Protein AF-0000000083249214 (afdb_homodimer)

Secondary structure (DSSP, 8-state):
--TT-SEEEEEEEE----HHHHHHHHHH-EEE-TTS-EEE--EEEEEEEEEE-STTS-EEEEEEEEEE--TTS-HHHHHHHHHHHHHHHHHS-S--EEEEE-SGGGGSHHHHHHHH-/--TT-SEEEEEEEE----HHHHHHHHHH-EEE-TTS-EEE--EEEEEEEEEE-STTS-EEEEEEEEEE--TTS-HHHHHHHHHHHHHHHHHS-S--EEEEE-SGGGGSHHHHHHHH-

Nearest PDB structures (foldseek):
  1cfy-assembly1_A  TM=8.903E-01  e=1.701E-09  Saccharomyces cerevisiae
  4ked-assembly2_B  TM=9.098E-01  e=9.995E-09  Saccharomyces cerevisiae S288C
  7rtx-assembly1_A  TM=9.005E-01  e=3.963E-08  Acanthamoeba castellanii
  5ivu-assembly2_B  TM=7.127E-01  e=8.707E-08  Streptomyces griseoflavus
  7sog-assembly1_A  TM=6.830E-01  e=3.936E-07  Acanthamoeba castellanii

Sequence (234 aa):
MSDDYKSILVEEASKDDNWDYFREKLLSARSVQKDGQMVKGPRYAVYDFHFQLAAGEGHRDKIVFLAWSPDDSGVKPKMVYASSKDSLKKSLDGFTHDFQLNEPEDIEYDSIVKNISMSDDYKSILVEEASKDDNWDYFREKLLSARSVQKDGQMVKGPRYAVYDFHFQLAAGEGHRDKIVFLAWSPDDSGVKPKMVYASSKDSLKKSLDGFTHDFQLNEPEDIEYDSIVKNIS

Structure (mmCIF, N/CA/C/O backbone):
data_AF-0000000083249214-model_v1
#
loop_
_entity.id
_entity.type
_entity.pdbx_description
1 polymer Cofilin
#
loop_
_atom_site.group_PDB
_atom_site.id
_atom_site.type_symbol
_atom_site.label_atom_id
_atom_site.label_alt_id
_atom_site.label_comp_id
_atom_site.label_asym_id
_atom_site.label_entity_id
_atom_site.label_seq_id
_atom_site.pdbx_PDB_ins_code
_atom_site.Cartn_x
_atom_site.Cartn_y
_atom_site.Cartn_z
_atom_site.occupancy
_atom_site.B_iso_or_equiv
_atom_site.auth_seq_id
_atom_site.auth_comp_id
_atom_site.auth_asym_id
_atom_site.auth_atom_id
_atom_site.pdbx_PDB_model_num
ATOM 1 N N . MET A 1 1 ? 15.75 -2.893 -0.798 1 44.78 1 MET A N 1
ATOM 2 C CA . MET A 1 1 ? 14.805 -3.512 0.127 1 44.78 1 MET A CA 1
ATOM 3 C C . MET A 1 1 ? 15.531 -4.129 1.315 1 44.78 1 MET A C 1
ATOM 5 O O . MET A 1 1 ? 16.562 -4.777 1.146 1 44.78 1 MET A O 1
ATOM 9 N N . SER A 1 2 ? 15.391 -3.584 2.453 1 52.31 2 SER A N 1
ATOM 10 C CA . SER A 1 2 ? 16.141 -4.098 3.598 1 52.31 2 SER A CA 1
ATOM 11 C C . SER A 1 2 ? 15.984 -5.613 3.719 1 52.31 2 SER A C 1
ATOM 13 O O . SER A 1 2 ? 15.016 -6.188 3.225 1 52.31 2 SER A O 1
ATOM 15 N N . ASP A 1 3 ? 16.922 -6.355 4.152 1 59.38 3 ASP A N 1
ATOM 16 C CA . ASP A 1 3 ? 17.062 -7.781 4.43 1 59.38 3 ASP A CA 1
ATOM 17 C C . ASP A 1 3 ? 15.93 -8.281 5.32 1 59.38 3 ASP A C 1
ATOM 19 O O . ASP A 1 3 ? 15.82 -9.484 5.57 1 59.38 3 ASP A O 1
ATOM 23 N N . ASP A 1 4 ? 14.922 -7.324 5.578 1 73.06 4 ASP A N 1
ATOM 24 C CA . ASP A 1 4 ? 14.109 -7.812 6.691 1 73.06 4 ASP A CA 1
ATOM 25 C C . ASP A 1 4 ? 12.734 -8.258 6.219 1 73.06 4 ASP A C 1
ATOM 27 O O . ASP A 1 4 ? 12.141 -9.188 6.781 1 73.06 4 ASP A O 1
ATOM 31 N N . TYR A 1 5 ? 12.211 -7.809 4.957 1 82.5 5 TYR A N 1
ATOM 32 C CA . TYR A 1 5 ? 10.852 -8.227 4.617 1 82.5 5 TYR A CA 1
ATOM 33 C C . TYR A 1 5 ? 10.859 -9.195 3.443 1 82.5 5 TYR A C 1
ATOM 35 O O . TYR A 1 5 ? 11.703 -9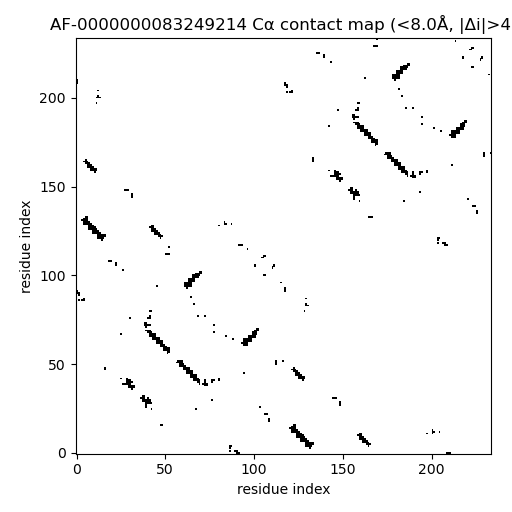.094 2.549 1 82.5 5 TYR A O 1
ATOM 43 N N . LYS A 1 6 ? 9.922 -10.078 3.615 1 89.75 6 LYS A N 1
ATOM 44 C CA . LYS A 1 6 ? 9.703 -11 2.506 1 89.75 6 LYS A CA 1
ATOM 45 C C . LYS A 1 6 ? 8.852 -10.352 1.411 1 89.75 6 LYS A C 1
ATOM 47 O O . LYS A 1 6 ? 9.047 -10.633 0.226 1 89.75 6 LYS A O 1
ATOM 52 N N . SER A 1 7 ? 7.93 -9.422 1.825 1 93.06 7 SER A N 1
ATOM 53 C CA . SER A 1 7 ? 7.09 -8.789 0.816 1 93.06 7 SER A CA 1
ATOM 54 C C . SER A 1 7 ? 6.629 -7.406 1.268 1 93.06 7 SER A C 1
ATOM 56 O O . SER A 1 7 ? 6.57 -7.129 2.467 1 93.06 7 SER A O 1
ATOM 58 N N . ILE A 1 8 ? 6.355 -6.539 0.359 1 92.75 8 ILE A N 1
ATOM 59 C CA . ILE A 1 8 ? 5.68 -5.254 0.525 1 92.75 8 ILE A CA 1
ATOM 60 C C . ILE A 1 8 ? 4.512 -5.156 -0.452 1 92.75 8 ILE A C 1
ATOM 62 O O . ILE A 1 8 ? 4.695 -5.297 -1.664 1 92.75 8 ILE A O 1
ATOM 66 N N . LEU A 1 9 ? 3.344 -5.02 0.063 1 94.38 9 LEU A N 1
ATOM 67 C CA . LEU A 1 9 ? 2.139 -4.859 -0.743 1 94.38 9 LEU A CA 1
ATOM 68 C C . LEU A 1 9 ? 1.719 -3.396 -0.806 1 94.38 9 LEU A C 1
ATOM 70 O O . LEU A 1 9 ? 1.415 -2.787 0.223 1 94.38 9 LEU A O 1
ATOM 74 N N . VAL A 1 10 ? 1.756 -2.838 -2.021 1 93.94 10 VAL A N 1
ATOM 75 C CA . VAL A 1 10 ? 1.493 -1.42 -2.248 1 93.94 10 VAL A CA 1
ATOM 76 C C . VAL A 1 10 ? 0.083 -1.237 -2.803 1 93.94 10 VAL A C 1
ATOM 78 O O . VAL A 1 10 ? -0.289 -1.871 -3.793 1 93.94 10 VAL A O 1
ATOM 81 N N . GLU A 1 11 ? -0.686 -0.407 -2.121 1 93.38 11 GLU A N 1
ATOM 82 C CA . GLU A 1 11 ? -2.057 -0.159 -2.555 1 93.38 11 GLU A CA 1
ATOM 83 C C . GLU A 1 11 ? -2.107 0.909 -3.645 1 93.38 11 GLU A C 1
ATOM 85 O O . GLU A 1 11 ? -2.889 0.801 -4.594 1 93.38 11 GLU A O 1
ATOM 90 N N . GLU A 1 12 ? -1.225 1.959 -3.473 1 90.81 12 GLU A N 1
ATOM 91 C CA . GLU A 1 12 ? -1.303 3.053 -4.438 1 90.81 12 GLU A CA 1
ATOM 92 C C . GLU A 1 12 ? -0.022 3.883 -4.434 1 90.81 12 GLU A C 1
ATOM 94 O O . GLU A 1 12 ? 0.543 4.156 -3.373 1 90.81 12 GLU A O 1
ATOM 99 N N . ALA A 1 13 ? 0.448 4.223 -5.609 1 89.94 13 ALA A N 1
ATOM 100 C CA . ALA A 1 13 ? 1.4 5.305 -5.836 1 89.94 13 ALA A CA 1
ATOM 101 C C . ALA A 1 13 ? 0.771 6.426 -6.66 1 89.94 13 ALA A C 1
ATOM 103 O O . ALA A 1 13 ? 0.154 6.172 -7.695 1 89.94 13 ALA A O 1
ATOM 104 N N . SER A 1 14 ? 0.905 7.605 -6.129 1 90.81 14 SER A N 1
ATOM 105 C CA . SER A 1 14 ? 0.162 8.688 -6.762 1 90.81 14 SER A CA 1
ATOM 106 C C . SER A 1 14 ? 1.038 9.922 -6.949 1 90.81 14 SER A C 1
ATOM 108 O O . SER A 1 14 ? 1.87 10.234 -6.094 1 90.81 14 SER A O 1
ATOM 110 N N . LYS A 1 15 ? 0.766 10.656 -8.062 1 89.31 15 LYS A N 1
ATOM 111 C CA . LYS A 1 15 ? 1.408 11.938 -8.305 1 89.31 15 LYS A CA 1
ATOM 112 C C . LYS A 1 15 ? 0.546 13.094 -7.801 1 89.31 15 LYS A C 1
ATOM 114 O O . LYS A 1 15 ? 0.96 14.25 -7.848 1 89.31 15 LYS A O 1
ATOM 119 N N . ASP A 1 16 ? -0.641 12.719 -7.352 1 92.06 16 ASP A N 1
ATOM 120 C CA . ASP A 1 16 ? -1.581 13.727 -6.879 1 92.06 16 ASP A CA 1
ATOM 121 C C . ASP A 1 16 ? -1.08 14.383 -5.594 1 92.06 16 ASP A C 1
ATOM 123 O O . ASP A 1 16 ? -0.785 13.695 -4.613 1 92.06 16 ASP A O 1
ATOM 127 N N . ASP A 1 17 ? -0.99 15.75 -5.574 1 93.31 17 ASP A N 1
ATOM 128 C CA . ASP A 1 17 ? -0.442 16.469 -4.422 1 93.31 17 ASP A CA 1
ATOM 129 C C . ASP A 1 17 ? -1.555 17.078 -3.57 1 93.31 17 ASP A C 1
ATOM 131 O O . ASP A 1 17 ? -1.294 17.906 -2.703 1 93.31 17 ASP A O 1
ATOM 135 N N . ASN A 1 18 ? -2.793 16.672 -3.881 1 95.62 18 ASN A N 1
ATOM 136 C CA . ASN A 1 18 ? -3.922 17.156 -3.092 1 95.62 18 ASN A CA 1
ATOM 137 C C . ASN A 1 18 ? -4.035 16.406 -1.766 1 95.62 18 ASN A C 1
ATOM 139 O O . ASN A 1 18 ? -4.488 15.258 -1.729 1 95.62 18 ASN A O 1
ATOM 143 N N . TRP A 1 19 ? -3.738 17.125 -0.679 1 96.75 19 TRP A N 1
ATOM 144 C CA . TRP A 1 19 ? -3.713 16.516 0.643 1 96.75 19 TRP A CA 1
ATOM 145 C C . TRP A 1 19 ? -5.094 15.984 1.023 1 96.75 19 TRP A C 1
ATOM 147 O O . TRP A 1 19 ? -5.211 14.922 1.635 1 96.75 19 TRP A O 1
ATOM 157 N N . ASP A 1 20 ? -6.164 16.719 0.724 1 97 20 ASP A N 1
ATOM 158 C CA . ASP A 1 20 ? -7.516 16.312 1.093 1 97 20 ASP A CA 1
ATOM 159 C C . ASP A 1 20 ? -7.879 14.977 0.458 1 97 20 ASP A C 1
ATOM 161 O O . ASP A 1 20 ? -8.516 14.133 1.094 1 97 20 ASP A O 1
ATOM 165 N N . TYR A 1 21 ? -7.496 14.805 -0.772 1 94.88 21 TYR A N 1
ATOM 166 C CA . TYR A 1 21 ? -7.75 13.531 -1.445 1 94.88 21 TYR A CA 1
ATOM 167 C C . TYR A 1 21 ? -6.973 12.398 -0.783 1 94.88 21 TYR A C 1
ATOM 169 O O . TYR A 1 21 ? -7.516 11.312 -0.562 1 94.88 21 TYR A O 1
ATOM 177 N N . PHE A 1 22 ? -5.797 12.672 -0.465 1 96.38 22 PHE A N 1
ATOM 178 C CA . PHE A 1 22 ? -4.973 11.672 0.205 1 96.38 22 PHE A CA 1
ATOM 179 C C . PHE A 1 22 ? -5.57 11.297 1.557 1 96.38 22 PHE A C 1
ATOM 181 O O . PHE A 1 22 ? -5.668 10.109 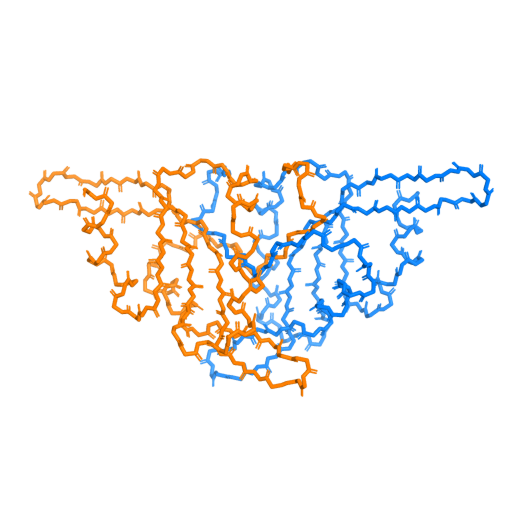1.893 1 96.38 22 PHE A O 1
ATOM 188 N N . ARG A 1 23 ? -5.941 12.289 2.258 1 97.31 23 ARG A N 1
ATOM 189 C CA . ARG A 1 23 ? -6.555 12.062 3.564 1 97.31 23 ARG A CA 1
ATOM 190 C C . ARG A 1 23 ? -7.781 11.164 3.449 1 97.31 23 ARG A C 1
ATOM 192 O O . ARG A 1 23 ? -7.988 10.281 4.277 1 97.31 23 ARG A O 1
ATOM 199 N N . GLU A 1 24 ? -8.594 11.469 2.512 1 95.69 24 GLU A N 1
ATOM 200 C CA . GLU A 1 24 ? -9.797 10.656 2.301 1 95.69 24 GLU A CA 1
ATOM 201 C C . GLU A 1 24 ? -9.438 9.195 2.047 1 95.69 24 GLU A C 1
ATOM 203 O O . GLU A 1 24 ? -10.156 8.297 2.479 1 95.69 24 GLU A O 1
ATOM 208 N N . LYS A 1 25 ? -8.398 8.953 1.32 1 93.88 25 LYS A N 1
ATOM 209 C CA . LYS A 1 25 ? -7.945 7.586 1.079 1 93.88 25 LYS A CA 1
ATOM 210 C C . LYS A 1 25 ? -7.613 6.879 2.389 1 93.88 25 LYS A C 1
ATOM 212 O O . LYS A 1 25 ? -7.965 5.711 2.576 1 93.88 25 LYS A O 1
ATOM 217 N N . LEU A 1 26 ? -6.953 7.559 3.299 1 96.62 26 LEU A N 1
ATOM 218 C CA . LEU A 1 26 ? -6.621 6.977 4.594 1 96.62 26 LEU A CA 1
ATOM 219 C C . LEU A 1 26 ? -7.883 6.688 5.398 1 96.62 26 LEU A C 1
ATOM 221 O O . LEU A 1 26 ? -8.023 5.602 5.973 1 96.62 26 LEU A O 1
ATOM 225 N N . LEU A 1 27 ? -8.789 7.598 5.348 1 95.56 27 LEU A N 1
ATOM 226 C CA . LEU A 1 27 ? -10.016 7.477 6.137 1 95.56 27 LEU A CA 1
ATOM 227 C C . LEU A 1 27 ? -10.891 6.352 5.609 1 95.56 27 LEU A C 1
ATOM 229 O O . LEU A 1 27 ? -11.586 5.688 6.379 1 95.56 27 LEU A O 1
ATOM 233 N N . SER A 1 28 ? -10.797 6.113 4.348 1 93.38 28 SER A N 1
ATOM 234 C CA . SER A 1 28 ? -11.68 5.141 3.715 1 93.38 28 SER A CA 1
ATOM 235 C C . SER A 1 28 ? -11.008 3.777 3.592 1 93.38 28 SER A C 1
ATOM 237 O O . SER A 1 28 ? -11.641 2.807 3.164 1 93.38 28 SER A O 1
ATOM 239 N N . ALA A 1 29 ? -9.781 3.699 4 1 93 29 ALA A N 1
ATOM 240 C CA . ALA A 1 29 ? -9.039 2.455 3.826 1 93 29 ALA A CA 1
ATOM 241 C C . ALA A 1 29 ? -9.672 1.32 4.629 1 93 29 ALA A C 1
ATOM 243 O O . ALA A 1 29 ? -10.102 1.522 5.766 1 93 29 ALA A O 1
ATOM 244 N N . ARG A 1 30 ? -9.727 0.161 3.947 1 90.69 30 ARG A N 1
ATOM 245 C CA . ARG A 1 30 ? -10.312 -1.016 4.582 1 90.69 30 ARG A CA 1
ATOM 246 C C . ARG A 1 30 ? -9.367 -2.209 4.504 1 90.69 30 ARG A C 1
ATOM 248 O O . ARG A 1 30 ? -8.531 -2.287 3.605 1 90.69 30 ARG A O 1
ATOM 255 N N . SER A 1 31 ? -9.414 -3.023 5.457 1 88 31 SER A N 1
ATOM 256 C CA . SER A 1 31 ? -8.742 -4.316 5.465 1 88 31 SER A CA 1
ATOM 257 C C . SER A 1 31 ? -9.742 -5.465 5.508 1 88 31 SER A C 1
ATOM 259 O O . SER A 1 31 ? -10.758 -5.379 6.199 1 88 31 SER A O 1
ATOM 261 N N . VAL A 1 32 ? -9.453 -6.406 4.719 1 82.06 32 VAL A N 1
ATOM 262 C CA . VAL A 1 32 ? -10.305 -7.59 4.723 1 82.06 32 VAL A CA 1
ATOM 263 C C . VAL A 1 32 ? -9.867 -8.539 5.832 1 82.06 32 VAL A C 1
ATOM 265 O O . VAL A 1 32 ? -8.695 -8.906 5.922 1 82.06 32 VAL A O 1
ATOM 268 N N . GLN A 1 33 ? -10.82 -8.977 6.676 1 79.56 33 GLN A N 1
ATOM 269 C CA . GLN A 1 33 ? -10.555 -9.93 7.75 1 79.56 33 GLN A CA 1
ATOM 270 C C . GLN A 1 33 ? -10.711 -11.367 7.262 1 79.56 33 GLN A C 1
ATOM 272 O O . GLN A 1 33 ? -11.195 -11.602 6.152 1 79.56 33 GLN A O 1
ATOM 277 N N . LYS A 1 34 ? -10.234 -12.289 8.102 1 75.56 34 LYS A N 1
ATOM 278 C CA . LYS A 1 34 ? -10.242 -13.703 7.75 1 75.56 34 LYS A CA 1
ATOM 279 C C . LYS A 1 34 ? -11.656 -14.188 7.438 1 75.56 34 LYS A C 1
ATOM 281 O O . LYS A 1 34 ? -11.852 -15.031 6.562 1 75.56 34 LYS A O 1
ATOM 286 N N . ASP A 1 35 ? -12.594 -13.703 8.086 1 80.56 35 ASP A N 1
ATOM 287 C CA . ASP A 1 35 ? -13.977 -14.117 7.891 1 80.56 35 ASP A CA 1
ATOM 288 C C . ASP A 1 35 ? -14.625 -13.352 6.734 1 80.56 35 ASP A C 1
ATOM 290 O O . ASP A 1 35 ? -15.828 -13.484 6.492 1 80.56 35 ASP A O 1
ATOM 294 N N . GLY A 1 36 ? -13.93 -12.5 6.055 1 77.5 36 GLY A N 1
ATOM 295 C CA . GLY A 1 36 ? -14.406 -11.789 4.879 1 77.5 36 GLY A CA 1
ATOM 296 C C . GLY A 1 36 ? -14.984 -10.422 5.203 1 77.5 36 GLY A C 1
ATOM 297 O O . GLY A 1 36 ? -15.383 -9.68 4.301 1 77.5 36 GLY A O 1
ATOM 298 N N . GLN A 1 37 ? -15.086 -10.164 6.523 1 81.31 37 GLN A N 1
ATOM 299 C CA . GLN A 1 37 ? -15.633 -8.875 6.922 1 81.31 37 GLN A CA 1
ATOM 300 C C . GLN A 1 37 ? -14.625 -7.754 6.66 1 81.31 37 GLN A C 1
ATOM 302 O O . GLN A 1 37 ? -13.422 -7.934 6.848 1 81.31 37 GLN A O 1
ATOM 307 N N . MET A 1 38 ? -15.188 -6.598 6.23 1 84.06 38 MET A N 1
ATOM 308 C CA . MET A 1 38 ? -14.359 -5.418 6 1 84.06 38 MET A CA 1
ATOM 309 C C . MET A 1 38 ? -14.398 -4.48 7.203 1 84.06 38 MET A C 1
ATOM 311 O O . MET A 1 38 ? -15.469 -4.203 7.742 1 84.06 38 MET A O 1
ATOM 315 N N . VAL A 1 39 ? -13.219 -4.156 7.621 1 88.06 39 VAL A N 1
ATOM 316 C CA . VAL A 1 39 ? -13.102 -3.195 8.719 1 88.06 39 VAL A CA 1
ATOM 317 C C . VAL A 1 39 ? -12.156 -2.064 8.305 1 88.06 39 VAL A C 1
ATOM 319 O O . VAL A 1 39 ? -11.445 -2.176 7.309 1 88.06 39 VAL A O 1
ATOM 322 N N . LYS A 1 40 ? -12.234 -0.972 9.086 1 91.25 40 LYS A N 1
ATOM 323 C CA . LYS A 1 40 ? -11.219 0.056 8.859 1 91.25 40 LYS A CA 1
ATOM 324 C C . LYS A 1 40 ? -9.812 -0.529 8.945 1 91.25 40 LYS A C 1
ATOM 326 O O . LYS A 1 40 ? -9.531 -1.347 9.82 1 91.25 40 LYS A O 1
ATOM 331 N N . GLY A 1 41 ? -9.039 -0.149 7.992 1 91.38 41 GLY A N 1
ATOM 332 C CA . GLY A 1 41 ? -7.742 -0.789 7.875 1 91.38 41 GLY A CA 1
ATOM 333 C C . GLY A 1 41 ? -6.582 0.17 8.078 1 91.38 41 GLY A C 1
ATOM 334 O O . GLY A 1 41 ? -6.594 1.283 7.551 1 91.38 41 GLY A O 1
ATOM 335 N N . PRO A 1 42 ? -5.648 -0.232 8.891 1 95.25 42 PRO A N 1
ATOM 336 C CA . PRO A 1 42 ? -4.426 0.567 8.977 1 95.25 42 PRO A CA 1
ATOM 337 C C . PRO A 1 42 ? -3.654 0.613 7.66 1 95.25 42 PRO A C 1
ATOM 339 O O . PRO A 1 42 ? -3.766 -0.304 6.844 1 95.25 42 PRO A O 1
ATOM 342 N N . ARG A 1 43 ? -2.996 1.74 7.426 1 96.31 43 ARG A N 1
ATOM 343 C CA . ARG A 1 43 ? -2.098 1.897 6.289 1 96.31 43 ARG A CA 1
ATOM 344 C C . ARG A 1 43 ? -0.829 2.643 6.691 1 96.31 43 ARG A C 1
ATOM 346 O O . ARG A 1 43 ? -0.845 3.447 7.625 1 96.31 43 ARG A O 1
ATOM 353 N N . TYR A 1 44 ? 0.232 2.299 6.02 1 95.88 44 TYR A N 1
ATOM 354 C CA . TYR A 1 44 ? 1.416 3.15 6.02 1 95.88 44 TYR A CA 1
ATOM 355 C C . TYR A 1 44 ? 1.496 3.975 4.738 1 95.88 44 TYR A C 1
ATOM 357 O O . TYR A 1 44 ? 1.021 3.545 3.686 1 95.88 44 TYR A O 1
ATOM 365 N N . ALA A 1 45 ? 2.121 5.148 4.91 1 96 45 ALA A N 1
ATOM 366 C CA . ALA A 1 45 ? 2.328 5.945 3.705 1 96 45 ALA A CA 1
ATOM 367 C C . ALA A 1 45 ? 3.592 6.793 3.816 1 96 45 ALA A C 1
ATOM 369 O O . ALA A 1 45 ? 3.988 7.188 4.918 1 96 45 ALA A O 1
ATOM 370 N N . VAL A 1 46 ? 4.227 6.977 2.738 1 94.44 46 VAL A N 1
ATOM 371 C CA . VAL A 1 46 ? 5.18 8.07 2.549 1 94.44 46 VAL A CA 1
ATOM 372 C C . VAL A 1 46 ? 4.551 9.156 1.676 1 94.44 46 VAL A C 1
ATOM 374 O O . VAL A 1 46 ? 3.902 8.852 0.672 1 94.44 46 VAL A O 1
ATOM 377 N N . TYR A 1 47 ? 4.703 10.383 2.109 1 96.25 47 TYR A N 1
ATOM 378 C CA . TYR A 1 47 ? 4.047 11.5 1.435 1 96.25 47 TYR A CA 1
ATOM 379 C C . TYR A 1 47 ? 4.98 12.703 1.339 1 96.25 47 TYR A C 1
ATOM 381 O O . TYR A 1 47 ? 5.57 13.117 2.338 1 96.25 47 TYR A O 1
ATOM 389 N N . ASP A 1 48 ? 5.207 13.234 0.1 1 95.31 48 ASP A N 1
ATOM 390 C CA . ASP A 1 48 ? 5.926 14.484 -0.126 1 95.31 48 ASP A CA 1
ATOM 391 C C . ASP A 1 48 ? 5.035 15.688 0.167 1 95.31 48 ASP A C 1
ATOM 393 O O . ASP A 1 48 ? 4.293 16.141 -0.706 1 95.31 48 ASP A O 1
ATOM 397 N N . PHE A 1 49 ? 5.137 16.156 1.397 1 95.62 49 PHE A N 1
ATOM 398 C CA . PHE A 1 49 ? 4.211 17.141 1.945 1 95.62 49 PHE A CA 1
ATOM 399 C C . PHE A 1 49 ? 4.691 18.562 1.655 1 95.62 49 PHE A C 1
ATOM 401 O O . PHE A 1 49 ? 5.789 18.938 2.068 1 95.62 49 PHE A O 1
ATOM 408 N N . HIS A 1 50 ? 3.912 19.328 0.877 1 93.62 50 HIS A N 1
ATOM 409 C CA . HIS A 1 50 ? 4.145 20.734 0.562 1 93.62 50 HIS A CA 1
ATOM 410 C C . HIS A 1 50 ? 3.297 21.641 1.445 1 93.62 50 HIS A C 1
ATOM 412 O O . HIS A 1 50 ? 2.07 21.516 1.475 1 93.62 50 HIS A O 1
ATOM 418 N N . PHE A 1 51 ? 4.039 22.438 2.27 1 94.06 51 PHE A N 1
ATOM 419 C CA . PHE A 1 51 ? 3.275 23.25 3.211 1 94.06 51 PHE A CA 1
ATOM 420 C C . PHE A 1 51 ? 3.896 24.625 3.365 1 94.06 51 PHE A C 1
ATOM 422 O O . PHE A 1 51 ? 5.012 24.875 2.895 1 94.06 51 PHE A O 1
ATOM 429 N N . GLN A 1 52 ? 2.977 25.516 3.811 1 89.44 52 GLN A N 1
ATOM 430 C CA . GLN A 1 52 ? 3.41 26.875 4.133 1 89.44 52 GLN A CA 1
ATOM 431 C C . GLN A 1 52 ? 3.438 27.094 5.641 1 89.44 52 GLN A C 1
ATOM 433 O O . GLN A 1 52 ? 2.51 26.703 6.352 1 89.44 52 GLN A O 1
ATOM 438 N N . LEU A 1 53 ? 4.586 27.531 6.152 1 83.75 53 LEU A N 1
ATOM 439 C CA . LEU A 1 53 ? 4.645 27.859 7.574 1 83.75 53 LEU A CA 1
ATOM 440 C C . LEU A 1 53 ? 3.863 29.125 7.883 1 83.75 53 LEU A C 1
ATOM 442 O O . LEU A 1 53 ? 2.873 29.438 7.211 1 83.75 53 LEU A O 1
ATOM 446 N N . ALA A 1 54 ? 4.375 30.109 8.531 1 75 54 ALA A N 1
ATOM 447 C CA . ALA A 1 54 ? 3.721 31.375 8.844 1 75 54 ALA A CA 1
ATOM 448 C C . ALA A 1 54 ? 3.707 32.281 7.629 1 75 54 ALA A C 1
ATOM 450 O O . ALA A 1 54 ? 4.508 32.125 6.707 1 75 54 ALA A O 1
ATOM 451 N N . ALA A 1 55 ? 2.584 32.969 7.641 1 72.31 55 ALA A N 1
ATOM 452 C CA . ALA A 1 55 ? 2.461 33.938 6.562 1 72.31 55 ALA A CA 1
ATOM 453 C C . ALA A 1 55 ? 3.781 34.656 6.328 1 72.31 55 ALA A C 1
ATOM 455 O O . ALA A 1 55 ? 4.395 35.156 7.27 1 72.31 55 ALA A O 1
ATOM 456 N N . GLY A 1 56 ? 4.27 34.531 5.117 1 77.12 56 GLY A N 1
ATOM 457 C CA . GLY A 1 56 ? 5.473 35.25 4.73 1 77.12 56 GLY A CA 1
ATOM 458 C C . GLY A 1 56 ? 6.719 34.375 4.766 1 77.12 56 GLY A C 1
ATOM 459 O O . GLY A 1 56 ? 7.777 34.781 4.277 1 77.12 56 GLY A O 1
ATOM 460 N N . GLU A 1 57 ? 6.68 33.219 5.383 1 78.81 57 GLU A N 1
ATOM 461 C CA . GLU A 1 57 ? 7.891 32.406 5.566 1 78.81 57 GLU A CA 1
ATOM 462 C C . GLU A 1 57 ? 8.109 31.469 4.391 1 78.81 57 GLU A C 1
ATOM 464 O O . GLU A 1 57 ? 9.117 30.766 4.332 1 78.81 57 GLU A O 1
ATOM 469 N N . GLY A 1 58 ? 7.402 31.453 3.332 1 85.88 58 GLY A N 1
ATOM 470 C CA . GLY A 1 58 ? 7.605 30.656 2.127 1 85.88 58 GLY A CA 1
ATOM 471 C C . GLY A 1 58 ? 7.125 29.219 2.264 1 85.88 58 GLY A C 1
ATOM 472 O O . GLY A 1 58 ? 6.621 28.828 3.318 1 85.88 58 GLY A O 1
ATOM 473 N N . HIS A 1 59 ? 7.125 28.547 1.168 1 91.75 59 HIS A N 1
ATOM 474 C CA . HIS A 1 59 ? 6.723 27.141 1.073 1 91.75 59 HIS A CA 1
ATOM 475 C C . HIS A 1 59 ? 7.891 26.219 1.379 1 91.75 59 HIS A C 1
ATOM 477 O O . HIS A 1 59 ? 9.047 26.562 1.112 1 91.75 59 HIS A O 1
ATOM 483 N N . ARG A 1 60 ? 7.527 25.172 2.107 1 92.75 60 ARG A N 1
ATOM 484 C CA . ARG A 1 60 ? 8.5 24.125 2.412 1 92.75 60 ARG A CA 1
ATOM 485 C C . ARG A 1 60 ? 8 22.766 1.938 1 92.75 60 ARG A C 1
ATOM 487 O O . ARG A 1 60 ? 6.801 22.562 1.777 1 92.75 60 ARG A O 1
ATOM 494 N N . ASP A 1 61 ? 8.93 21.875 1.613 1 93.12 61 ASP A N 1
ATOM 495 C CA . ASP A 1 61 ? 8.641 20.484 1.261 1 93.12 61 ASP A CA 1
ATOM 496 C C . ASP A 1 61 ? 9.352 19.516 2.199 1 93.12 61 ASP A C 1
ATOM 498 O O . ASP A 1 61 ? 10.547 19.672 2.465 1 93.12 61 ASP A O 1
ATOM 502 N N . LYS A 1 62 ? 8.602 18.625 2.785 1 94.31 62 LYS A N 1
ATOM 503 C CA . LYS A 1 62 ? 9.172 17.562 3.605 1 94.31 62 LYS A CA 1
ATOM 504 C C . LYS A 1 62 ? 8.547 16.203 3.256 1 94.31 62 LYS A C 1
ATOM 506 O O . LYS A 1 62 ? 7.336 16.109 3.047 1 94.31 62 LYS A O 1
ATOM 511 N N . ILE A 1 63 ? 9.375 15.18 3.096 1 94.38 63 ILE A N 1
ATOM 512 C CA . ILE A 1 63 ? 8.852 13.828 2.963 1 94.38 63 ILE A CA 1
ATOM 513 C C . ILE A 1 63 ? 8.547 13.25 4.344 1 94.38 63 ILE A C 1
ATOM 515 O O . ILE A 1 63 ? 9.398 13.273 5.234 1 94.38 63 ILE A O 1
ATOM 519 N N . VAL A 1 64 ? 7.309 12.812 4.551 1 96.56 64 VAL A N 1
ATOM 520 C CA . VAL A 1 64 ? 6.883 12.32 5.855 1 96.56 64 VAL A CA 1
ATOM 521 C C . VAL A 1 64 ? 6.457 10.859 5.738 1 96.56 64 VAL A C 1
ATOM 523 O O . VAL A 1 64 ? 5.957 10.43 4.695 1 96.56 64 VAL A O 1
ATOM 526 N N . PHE A 1 65 ? 6.75 10.117 6.754 1 96.5 65 PHE A N 1
ATOM 527 C CA . PHE A 1 65 ? 6.207 8.781 6.941 1 96.5 65 PHE A CA 1
ATOM 528 C C . PHE A 1 65 ? 4.973 8.812 7.828 1 96.5 65 PHE A C 1
ATOM 530 O O . PHE A 1 65 ? 5.016 9.336 8.945 1 96.5 65 PHE A O 1
ATOM 537 N N . LEU A 1 66 ? 3.852 8.266 7.367 1 97.38 66 LEU A N 1
ATOM 538 C CA . LEU A 1 66 ? 2.58 8.25 8.086 1 97.38 66 LEU A CA 1
ATOM 539 C C . LEU A 1 66 ? 2.189 6.832 8.469 1 97.38 66 LEU A C 1
ATOM 541 O O . LEU A 1 66 ? 2.07 5.961 7.598 1 97.38 66 LEU A O 1
ATOM 545 N N . ALA A 1 67 ? 2.055 6.605 9.773 1 96.81 67 ALA A N 1
ATOM 546 C CA . ALA A 1 67 ? 1.455 5.379 10.289 1 96.81 67 ALA A CA 1
ATOM 547 C C . ALA A 1 67 ? 0.001 5.605 10.695 1 96.81 67 ALA A C 1
ATOM 549 O O . ALA A 1 67 ? -0.276 6.074 11.805 1 96.81 67 ALA A O 1
ATOM 550 N N . TRP A 1 68 ? -0.93 5.305 9.75 1 97.25 68 TRP A N 1
ATOM 551 C CA . TRP A 1 68 ? -2.363 5.461 9.977 1 97.25 68 TRP A CA 1
ATOM 552 C C . TRP A 1 68 ? -2.961 4.195 10.578 1 97.25 68 TRP A C 1
ATOM 554 O O . TRP A 1 68 ? -2.914 3.125 9.961 1 97.25 68 TRP A O 1
ATOM 564 N N . SER A 1 69 ? -3.383 4.312 11.75 1 95.81 69 SER A N 1
ATOM 565 C CA . SER A 1 69 ? -4.02 3.217 12.469 1 95.81 69 SER A CA 1
ATOM 566 C C . SER A 1 69 ? -5.262 3.693 13.219 1 95.81 69 SER A C 1
ATOM 568 O O . SER A 1 69 ? -5.191 4.008 14.406 1 95.81 69 SER A O 1
ATOM 570 N N . PRO A 1 70 ? -6.426 3.592 12.484 1 95.5 70 PRO A N 1
ATOM 571 C CA . PRO A 1 70 ? -7.641 4.102 13.117 1 95.5 70 PRO A CA 1
ATOM 572 C C . PRO A 1 70 ? -7.973 3.387 14.43 1 95.5 70 PRO A C 1
ATOM 574 O O . PRO A 1 70 ? -7.797 2.17 14.531 1 95.5 70 PRO A O 1
ATOM 577 N N . ASP A 1 71 ? -8.453 4.172 15.445 1 91.81 71 ASP A N 1
ATOM 578 C CA . ASP A 1 71 ? -8.773 3.637 16.766 1 91.81 71 ASP A CA 1
ATOM 579 C C . ASP A 1 71 ? -9.859 2.568 16.672 1 91.81 71 ASP A C 1
ATOM 581 O O . ASP A 1 71 ? -9.906 1.654 17.5 1 91.81 71 ASP A O 1
ATOM 585 N N . ASP A 1 72 ? -10.688 2.709 15.703 1 88.75 72 ASP A N 1
ATOM 586 C CA . ASP A 1 72 ? -11.82 1.791 15.617 1 88.75 72 ASP A CA 1
ATOM 587 C C . ASP A 1 72 ? -11.5 0.604 14.711 1 88.75 72 ASP A C 1
ATOM 589 O O . ASP A 1 72 ? -12.391 -0.147 14.32 1 88.75 72 ASP A O 1
ATOM 593 N N . SER A 1 73 ? -10.195 0.63 14.383 1 84.25 73 SER A N 1
ATOM 594 C CA . SER A 1 73 ? -9.781 -0.586 13.695 1 84.25 73 SER A CA 1
ATOM 595 C C . SER A 1 73 ? -9.758 -1.779 14.641 1 84.25 73 SER A C 1
ATOM 597 O O . SER A 1 73 ? -9.586 -1.615 15.852 1 84.25 73 SER A O 1
ATOM 599 N N . GLY A 1 74 ? -10.289 -2.979 14.422 1 81.5 74 GLY A N 1
ATOM 600 C CA . GLY A 1 74 ? -10.195 -4.168 15.25 1 81.5 74 GLY A CA 1
ATOM 601 C C . GLY A 1 74 ? -8.789 -4.422 15.766 1 81.5 74 GLY A C 1
ATOM 602 O O . GLY A 1 74 ? -7.812 -3.92 15.203 1 81.5 74 GLY A O 1
ATOM 603 N N . VAL A 1 75 ? -8.516 -4.977 16.969 1 80.5 75 VAL A N 1
ATOM 604 C CA . VAL A 1 75 ? -7.25 -5.211 17.656 1 80.5 75 VAL A CA 1
ATOM 605 C C . VAL A 1 75 ? -6.32 -6.031 16.75 1 80.5 75 VAL A C 1
ATOM 607 O O . VAL A 1 75 ? -5.141 -5.703 16.609 1 80.5 75 VAL A O 1
ATOM 610 N N . LYS A 1 76 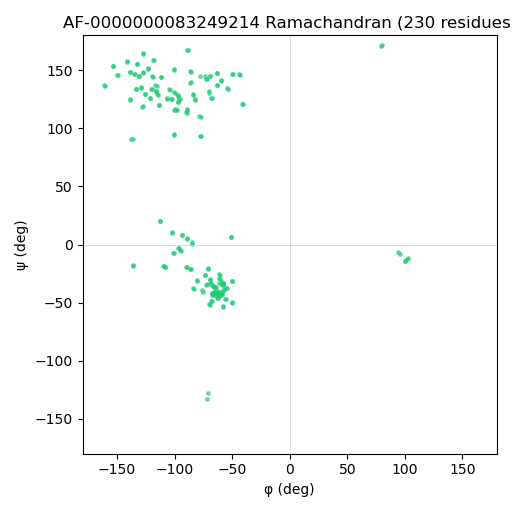? -6.801 -6.891 16.078 1 78.69 76 LYS A N 1
ATOM 611 C CA . LYS A 1 76 ? -5.965 -7.805 15.305 1 78.69 76 LYS A CA 1
ATOM 612 C C . LYS A 1 76 ? -5.285 -7.082 14.148 1 78.69 76 LYS A C 1
ATOM 614 O O . LYS A 1 76 ? -4.062 -7.133 14.008 1 78.69 76 LYS A O 1
ATOM 619 N N . PRO A 1 77 ? -6.027 -6.387 13.359 1 80.88 77 PRO A N 1
ATOM 620 C CA . PRO A 1 77 ? -5.379 -5.648 12.266 1 80.88 77 PRO A CA 1
ATOM 621 C C . PRO A 1 77 ? -4.328 -4.664 12.773 1 80.88 77 PRO A C 1
ATOM 623 O O . PRO A 1 77 ? -3.283 -4.492 12.133 1 80.88 77 PRO A O 1
ATOM 626 N N . LYS A 1 78 ? -4.562 -4.125 13.906 1 86.56 78 LYS A N 1
ATOM 627 C CA . LYS A 1 78 ? -3.619 -3.154 14.453 1 86.56 78 LYS A CA 1
ATOM 628 C C . LYS A 1 78 ? -2.334 -3.836 14.914 1 86.56 78 LYS A C 1
ATOM 630 O O . LYS A 1 78 ? -1.239 -3.303 14.727 1 86.56 78 LYS A O 1
ATOM 635 N N . MET A 1 79 ? -2.502 -4.992 15.391 1 84.62 79 MET A N 1
ATOM 636 C CA . MET A 1 79 ? -1.336 -5.719 15.883 1 84.62 79 MET A CA 1
ATOM 637 C C . MET A 1 79 ? -0.415 -6.113 14.734 1 84.62 79 MET A C 1
ATOM 639 O O . MET A 1 79 ? 0.8 -5.93 14.82 1 84.62 79 MET A O 1
ATOM 643 N N . VAL A 1 80 ? -0.939 -6.641 13.766 1 78.06 80 VAL A N 1
ATOM 644 C CA . VAL A 1 80 ? -0.174 -7.062 12.602 1 78.06 80 VAL A CA 1
ATOM 645 C C . VAL A 1 80 ? 0.543 -5.863 11.984 1 78.06 80 VAL A C 1
ATOM 647 O O . VAL A 1 80 ? 1.718 -5.949 11.625 1 78.06 80 VAL A O 1
ATOM 650 N N . TYR A 1 81 ? -0.162 -4.746 11.867 1 87.94 81 TYR A N 1
ATOM 651 C CA . TYR A 1 81 ? 0.384 -3.514 11.312 1 87.94 81 TYR A CA 1
ATOM 652 C C . TYR A 1 81 ? 1.502 -2.965 12.188 1 87.94 81 TYR A C 1
ATOM 654 O O . TYR A 1 81 ? 2.576 -2.619 11.688 1 87.94 81 TYR A O 1
ATOM 662 N N . ALA A 1 82 ? 1.33 -2.994 13.461 1 86.69 82 ALA A N 1
ATOM 663 C CA . ALA A 1 82 ? 2.309 -2.443 14.398 1 86.69 82 ALA A CA 1
ATOM 664 C C . ALA A 1 82 ? 3.615 -3.232 14.352 1 86.69 82 ALA A C 1
ATOM 666 O O . ALA A 1 82 ? 4.699 -2.652 14.43 1 86.69 82 ALA A O 1
ATOM 667 N N . SER A 1 83 ? 3.566 -4.465 14.195 1 84.38 83 SER A N 1
ATOM 668 C CA . SER A 1 83 ? 4.742 -5.328 14.242 1 84.38 83 SER A CA 1
ATOM 669 C C . SER A 1 83 ? 5.625 -5.129 13.016 1 84.38 83 SER A C 1
ATOM 671 O O . SER A 1 83 ? 6.82 -5.426 13.055 1 84.38 83 SER A O 1
ATOM 673 N N . SER A 1 84 ? 5.098 -4.609 11.969 1 84.81 84 SER A N 1
ATOM 674 C CA . SER A 1 84 ? 5.848 -4.465 10.727 1 84.81 84 SER A CA 1
ATOM 675 C C . SER A 1 84 ? 6.348 -3.035 10.547 1 84.81 84 SER A C 1
ATOM 677 O O . SER A 1 84 ? 7.125 -2.754 9.633 1 84.81 84 SER A O 1
ATOM 679 N N . LYS A 1 85 ? 5.941 -2.141 11.391 1 88.44 85 LYS A N 1
ATOM 680 C CA . LYS A 1 85 ? 6.207 -0.715 11.219 1 88.44 85 LYS A CA 1
ATOM 681 C C . LYS A 1 85 ? 7.703 -0.438 11.141 1 88.44 85 LYS A C 1
ATOM 683 O O . LYS A 1 85 ? 8.18 0.178 10.188 1 88.44 85 LYS A O 1
ATOM 688 N N . ASP A 1 86 ? 8.438 -0.895 12.094 1 85.38 86 ASP A N 1
ATOM 689 C CA . ASP A 1 86 ? 9.859 -0.573 12.195 1 85.38 86 ASP A CA 1
ATOM 690 C C . ASP A 1 86 ? 10.633 -1.115 11 1 85.38 86 ASP A C 1
ATOM 692 O O . ASP A 1 86 ? 11.492 -0.426 10.445 1 85.38 86 ASP A O 1
ATOM 696 N N . SER A 1 87 ? 10.352 -2.291 10.641 1 79.88 87 SER A N 1
ATOM 697 C CA . SER A 1 87 ? 11.055 -2.893 9.508 1 79.88 87 SER A CA 1
ATOM 698 C C . SER A 1 87 ? 10.711 -2.18 8.211 1 79.88 87 SER A C 1
ATOM 700 O O . SER A 1 87 ? 11.578 -2 7.348 1 79.88 87 SER A O 1
ATOM 702 N N . LEU A 1 88 ? 9.477 -1.747 8.086 1 86.25 88 LEU A N 1
ATOM 703 C CA . LEU A 1 88 ? 9.07 -1.016 6.891 1 86.25 88 LEU A CA 1
ATOM 704 C C . LEU A 1 88 ? 9.766 0.338 6.82 1 86.25 88 LEU A C 1
ATOM 706 O O . LEU A 1 88 ? 10.25 0.736 5.754 1 86.25 88 LEU A O 1
ATOM 710 N N . LYS A 1 89 ? 9.859 0.98 7.914 1 86.44 89 LYS A N 1
ATOM 711 C CA . LYS A 1 89 ? 10.539 2.27 7.965 1 86.44 89 LYS A CA 1
ATOM 712 C C . LYS A 1 89 ? 11.984 2.148 7.48 1 86.44 89 LYS A C 1
ATOM 714 O O . LYS A 1 89 ? 12.492 3.041 6.797 1 86.44 89 LYS A O 1
ATOM 719 N N . LYS A 1 90 ? 12.531 1.071 7.746 1 80.94 90 LYS A N 1
ATOM 720 C CA . LYS A 1 90 ? 13.922 0.862 7.367 1 80.94 90 LYS A CA 1
ATOM 721 C C . LYS A 1 90 ? 14.062 0.651 5.863 1 80.94 90 LYS A C 1
ATOM 723 O O . LYS A 1 90 ? 15.102 0.962 5.277 1 80.94 90 LYS A O 1
ATOM 728 N N . SER A 1 91 ? 12.984 0.166 5.27 1 75.94 91 SER A N 1
ATOM 729 C CA . SER A 1 91 ? 13.016 -0.139 3.842 1 75.94 91 SER A CA 1
ATOM 730 C C . SER A 1 91 ? 12.68 1.093 3.008 1 75.94 91 SER A C 1
ATOM 732 O O . SER A 1 91 ? 12.938 1.119 1.802 1 75.94 91 SER A O 1
ATOM 734 N N . LEU A 1 92 ? 12.047 1.982 3.648 1 78.5 92 LEU A N 1
ATOM 735 C CA . LEU A 1 92 ? 11.672 3.223 2.977 1 78.5 92 LEU A CA 1
ATOM 736 C C . LEU A 1 92 ? 12.641 4.348 3.33 1 78.5 92 LEU A C 1
ATOM 738 O O . LEU A 1 92 ? 13.102 4.434 4.469 1 78.5 92 LEU A O 1
ATOM 742 N N . ASP A 1 93 ? 13.164 5.059 2.346 1 78.44 93 ASP A N 1
ATOM 743 C CA . ASP A 1 93 ? 14.164 6.09 2.604 1 78.44 93 ASP A CA 1
ATOM 744 C C . ASP A 1 93 ? 13.648 7.465 2.186 1 78.44 93 ASP A C 1
ATOM 746 O O . ASP A 1 93 ? 12.586 7.578 1.565 1 78.44 93 ASP A O 1
ATOM 750 N N . GLY A 1 94 ? 14.336 8.453 2.824 1 84.19 94 GLY A N 1
ATOM 751 C CA . GLY A 1 94 ? 14.148 9.797 2.303 1 84.19 94 GLY A CA 1
ATOM 752 C C . GLY A 1 94 ? 13.195 10.633 3.135 1 84.19 94 GLY A C 1
ATOM 753 O O . GLY A 1 94 ? 13.023 11.828 2.877 1 84.19 94 GLY A O 1
ATOM 754 N N . PHE A 1 95 ? 12.484 9.906 4.062 1 92 95 PHE A N 1
ATOM 755 C CA . PHE A 1 95 ? 11.562 10.703 4.863 1 92 95 PHE A CA 1
ATOM 756 C C . PHE A 1 95 ? 12.281 11.305 6.066 1 92 95 PHE A C 1
ATOM 758 O O . PHE A 1 95 ? 13.203 10.703 6.617 1 92 95 PHE A O 1
ATOM 765 N N . THR A 1 96 ? 11.812 12.531 6.508 1 93.88 96 THR A N 1
ATOM 766 C CA . THR A 1 96 ? 12.469 13.266 7.578 1 93.88 96 THR A CA 1
ATOM 767 C C . THR A 1 96 ? 11.609 13.273 8.836 1 93.88 96 THR A C 1
ATOM 769 O O . THR A 1 96 ? 12.094 13.594 9.93 1 93.88 96 THR A O 1
ATOM 772 N N . HIS A 1 97 ? 10.352 13 8.766 1 96.31 97 HIS A N 1
ATOM 773 C CA . HIS A 1 97 ? 9.414 12.961 9.883 1 96.31 97 HIS A CA 1
ATOM 774 C C . HIS A 1 97 ? 8.586 11.688 9.859 1 96.31 97 HIS A C 1
ATOM 776 O O . HIS A 1 97 ? 8.297 11.141 8.789 1 96.31 97 HIS A O 1
ATOM 782 N N . ASP A 1 98 ? 8.305 11.219 11.062 1 95.62 98 ASP A N 1
ATOM 783 C CA . ASP A 1 98 ? 7.43 10.062 11.203 1 95.62 98 ASP A CA 1
ATOM 784 C C . ASP A 1 98 ? 6.258 10.359 12.133 1 95.62 98 ASP A C 1
ATOM 786 O O . ASP A 1 98 ? 6.449 10.898 13.227 1 95.62 98 ASP A O 1
ATOM 790 N N . PHE A 1 99 ? 5.062 10.055 11.68 1 97.25 99 PHE A N 1
ATOM 791 C CA . PHE A 1 99 ? 3.852 10.359 12.43 1 97.25 99 PHE A CA 1
ATOM 792 C C . PHE A 1 99 ? 3.068 9.086 12.734 1 97.25 99 PHE A C 1
ATOM 794 O O . PHE A 1 99 ? 2.955 8.203 11.891 1 97.25 99 PHE A O 1
ATOM 801 N N . GLN A 1 100 ? 2.66 9.008 13.977 1 96.06 100 GLN A N 1
ATOM 802 C CA . GLN A 1 100 ? 1.602 8.078 14.359 1 96.06 100 GLN A CA 1
ATOM 803 C C . GLN A 1 100 ? 0.247 8.773 14.406 1 96.06 100 GLN A C 1
ATOM 805 O O . GLN A 1 100 ? 0.085 9.773 15.109 1 96.06 100 GLN 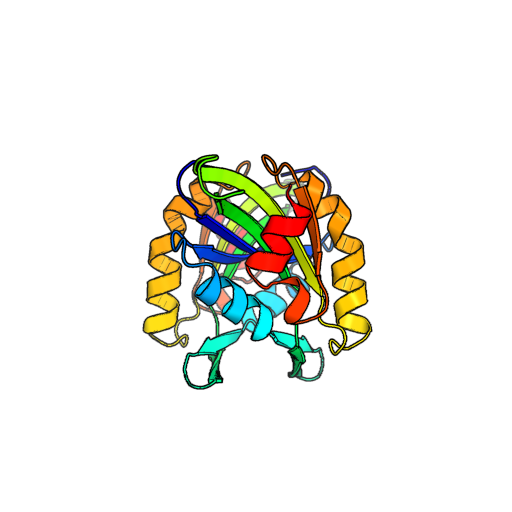A O 1
ATOM 810 N N . LEU A 1 101 ? -0.724 8.273 13.625 1 97.25 101 LEU A N 1
ATOM 811 C CA . LEU A 1 101 ? -2.004 8.938 13.422 1 97.25 101 LEU A CA 1
ATOM 812 C C . LEU A 1 101 ? -3.164 7.98 13.664 1 97.25 101 LEU A C 1
ATOM 814 O O . LEU A 1 101 ? -3.17 6.859 13.156 1 97.25 101 LEU A O 1
ATOM 818 N N . ASN A 1 102 ? -4.242 8.484 14.445 1 96.69 102 ASN A N 1
ATOM 819 C CA . ASN A 1 102 ? -5.242 7.516 14.883 1 96.69 102 ASN A CA 1
ATOM 820 C C . ASN A 1 102 ? -6.66 8.047 14.703 1 96.69 102 ASN A C 1
ATOM 822 O O . ASN A 1 102 ? -7.621 7.281 14.719 1 96.69 102 ASN A O 1
ATOM 826 N N . GLU A 1 103 ? -6.805 9.344 14.547 1 97.25 103 GLU A N 1
ATOM 827 C CA . GLU A 1 103 ? -8.125 9.945 14.398 1 97.25 103 GLU A CA 1
ATOM 828 C C . GLU A 1 103 ? -8.156 10.93 13.234 1 97.25 103 GLU A C 1
ATOM 830 O O . GLU A 1 103 ? -7.121 11.484 12.859 1 97.25 103 GLU A O 1
ATOM 835 N N . PRO A 1 104 ? -9.328 11.164 12.656 1 97.25 104 PRO A N 1
ATOM 836 C CA . PRO A 1 104 ? -9.445 12.086 11.523 1 97.25 104 PRO A CA 1
ATOM 837 C C . PRO A 1 104 ? -8.781 13.43 11.781 1 97.25 104 PRO A C 1
ATOM 839 O O . PRO A 1 104 ? -8.188 14.016 10.875 1 97.25 104 PRO A O 1
ATOM 842 N N . GLU A 1 105 ? -8.766 13.859 13.008 1 97.62 105 GLU A N 1
ATOM 843 C CA . GLU A 1 105 ? -8.172 15.148 13.344 1 97.62 105 GLU A CA 1
ATOM 844 C C . GLU A 1 105 ? -6.66 15.133 13.164 1 97.62 105 GLU A C 1
ATOM 846 O O . GLU A 1 105 ? -6.055 16.156 12.859 1 97.62 105 GLU A O 1
ATOM 851 N N . ASP A 1 106 ? -6.02 13.984 13.414 1 97.94 106 ASP A N 1
ATOM 852 C CA . ASP A 1 106 ? -4.57 13.852 13.312 1 97.94 106 ASP A CA 1
ATOM 853 C C . ASP A 1 106 ? -4.09 14.133 11.891 1 97.94 106 ASP A C 1
ATOM 855 O O . ASP A 1 106 ? -2.947 14.547 11.688 1 97.94 106 ASP A O 1
ATOM 859 N N . ILE A 1 107 ? -4.992 13.914 10.906 1 98 107 ILE A N 1
ATOM 860 C CA . ILE A 1 107 ? -4.516 13.977 9.531 1 98 107 ILE A CA 1
ATOM 861 C C . ILE A 1 107 ? -5.129 15.188 8.828 1 98 107 ILE A C 1
ATOM 863 O O . ILE A 1 107 ? -5.191 15.227 7.594 1 98 107 ILE A O 1
ATOM 867 N N . GLU A 1 108 ? -5.59 16.125 9.617 1 97.94 108 GLU A N 1
ATOM 868 C CA . GLU A 1 108 ? -5.898 17.438 9.055 1 97.94 108 GLU A CA 1
ATOM 869 C C . GLU A 1 108 ? -4.629 18.172 8.641 1 97.94 108 GLU A C 1
ATOM 871 O O . GLU A 1 108 ? -3.598 18.078 9.312 1 97.94 108 GLU A O 1
ATOM 876 N N . TYR A 1 109 ? -4.742 18.953 7.539 1 96.38 109 TYR A N 1
ATOM 877 C CA . TYR A 1 109 ? -3.59 19.672 7.008 1 96.38 109 TYR A CA 1
ATOM 878 C C . TYR A 1 109 ? -2.879 20.469 8.102 1 96.38 109 TYR A C 1
ATOM 880 O O . TYR A 1 109 ? -1.673 20.297 8.312 1 96.38 109 TYR A O 1
ATOM 888 N N . ASP A 1 110 ? -3.656 21.234 8.852 1 95.38 110 ASP A N 1
ATOM 889 C CA . ASP A 1 110 ? -3.074 22.094 9.883 1 95.38 110 ASP A CA 1
ATOM 890 C C . ASP A 1 110 ? -2.416 21.266 10.984 1 95.38 110 ASP A C 1
ATOM 892 O O . ASP A 1 110 ? -1.409 21.688 11.562 1 95.38 110 ASP A O 1
ATOM 896 N N . SER A 1 111 ? -2.977 20.141 11.328 1 96.62 111 SER A N 1
ATOM 897 C CA . SER A 1 111 ? -2.414 19.266 12.359 1 96.62 111 SER A CA 1
ATOM 898 C C . SER A 1 111 ? -1.059 18.703 11.93 1 96.62 111 SER A C 1
ATOM 900 O O . SER A 1 111 ? -0.122 18.656 12.727 1 96.62 111 SER A O 1
ATOM 902 N N . ILE A 1 112 ? -0.967 18.328 10.641 1 96.75 112 ILE A N 1
ATOM 903 C CA . ILE A 1 112 ? 0.287 17.797 10.117 1 96.75 112 ILE A CA 1
ATOM 904 C C . ILE A 1 112 ? 1.342 18.906 10.094 1 96.75 112 ILE A C 1
ATOM 906 O O . ILE A 1 112 ? 2.482 18.688 10.508 1 96.75 112 ILE A O 1
ATOM 910 N N . VAL A 1 113 ? 1.007 20.109 9.672 1 94.88 113 VAL A N 1
ATOM 911 C CA . VAL A 1 113 ? 1.93 21.234 9.562 1 94.88 113 VAL A CA 1
ATOM 912 C C . VAL A 1 113 ? 2.488 21.578 10.945 1 94.88 113 VAL A C 1
ATOM 914 O O . VAL A 1 113 ? 3.689 21.797 11.094 1 94.88 113 VAL A O 1
ATOM 917 N N . LYS A 1 114 ? 1.555 21.562 11.922 1 93.44 114 LYS A N 1
ATOM 918 C CA . LYS A 1 114 ? 1.957 21.891 13.289 1 93.44 114 LYS A CA 1
ATOM 919 C C . LYS A 1 114 ? 3 20.906 13.805 1 93.44 114 LYS A C 1
ATOM 921 O O . LYS A 1 114 ? 3.918 21.281 14.531 1 93.44 114 LYS A O 1
ATOM 926 N N . ASN A 1 115 ? 2.908 19.688 13.391 1 93.69 115 ASN A N 1
ATOM 927 C CA . ASN A 1 115 ? 3.768 18.625 13.93 1 93.69 115 ASN A CA 1
ATOM 928 C C . ASN A 1 115 ? 5.059 18.5 13.125 1 93.69 115 ASN A C 1
ATOM 930 O O . ASN A 1 115 ? 6.008 17.859 13.57 1 93.69 115 ASN A O 1
ATOM 934 N N . ILE A 1 116 ? 5.145 19 11.875 1 91.44 116 ILE A N 1
ATOM 935 C CA . ILE A 1 116 ? 6.371 19 11.086 1 91.44 116 ILE A CA 1
ATOM 936 C C . ILE A 1 116 ? 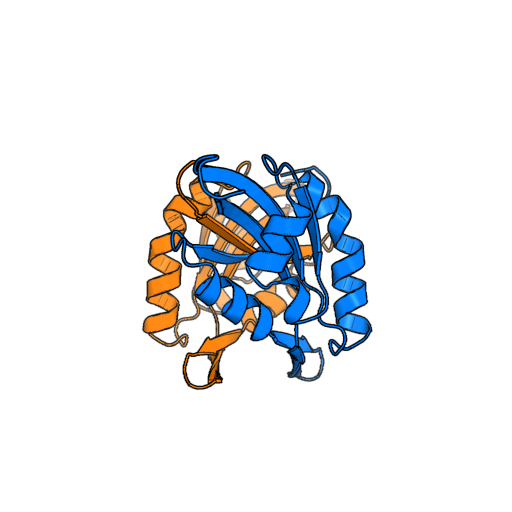7.309 20.094 11.578 1 91.44 116 ILE A C 1
ATOM 938 O O . ILE A 1 116 ? 8.531 19.953 11.5 1 91.44 116 ILE A O 1
ATOM 942 N N . SER A 1 117 ? 6.676 21.25 11.914 1 77.94 117 SER A N 1
ATOM 943 C CA . SER A 1 117 ? 7.418 22.438 12.305 1 77.94 117 SER A CA 1
ATOM 944 C C . SER A 1 117 ? 7.93 22.328 13.742 1 77.94 117 SER A C 1
ATOM 946 O O . SER A 1 117 ? 7.195 21.906 14.633 1 77.94 117 SER A O 1
ATOM 948 N N . MET B 1 1 ? 13.195 7.891 -2.707 1 44.91 1 MET B N 1
ATOM 949 C CA . MET B 1 1 ? 11.914 8.016 -3.389 1 44.91 1 MET B CA 1
ATOM 950 C C . MET B 1 1 ? 12.055 8.82 -4.68 1 44.91 1 MET B C 1
ATOM 952 O O . MET B 1 1 ? 12.742 9.844 -4.707 1 44.91 1 MET B O 1
ATOM 956 N N . SER B 1 2 ? 11.922 8.195 -5.77 1 52.44 2 SER B N 1
ATOM 957 C CA . SER B 1 2 ? 12.133 8.914 -7.023 1 52.44 2 SER B CA 1
ATOM 958 C C . SER B 1 2 ? 11.352 10.219 -7.043 1 52.44 2 SER B C 1
ATOM 960 O O . SER B 1 2 ? 10.367 10.375 -6.32 1 52.44 2 SER B O 1
ATOM 962 N N . ASP B 1 3 ? 11.781 11.258 -7.641 1 59.41 3 ASP B N 1
ATOM 963 C CA . ASP B 1 3 ? 11.258 12.594 -7.887 1 59.41 3 ASP B CA 1
ATOM 964 C C . ASP B 1 3 ? 9.852 12.539 -8.492 1 59.41 3 ASP B C 1
ATOM 966 O O . ASP B 1 3 ? 9.211 13.57 -8.672 1 59.41 3 ASP B O 1
ATOM 970 N N . ASP B 1 4 ? 9.297 11.234 -8.562 1 73 4 ASP B N 1
ATOM 971 C CA . ASP B 1 4 ? 8.148 11.281 -9.453 1 73 4 ASP B CA 1
ATOM 972 C C . ASP B 1 4 ? 6.84 11.141 -8.68 1 73 4 ASP B C 1
ATOM 974 O O . ASP B 1 4 ? 5.816 11.703 -9.062 1 73 4 ASP B O 1
ATOM 978 N N . TYR B 1 5 ? 6.832 10.578 -7.355 1 82.56 5 TYR B N 1
ATOM 979 C CA . TYR B 1 5 ? 5.531 10.414 -6.711 1 82.56 5 TYR B CA 1
ATOM 980 C C . TYR B 1 5 ? 5.387 11.359 -5.523 1 82.56 5 TYR B C 1
ATOM 982 O O . TYR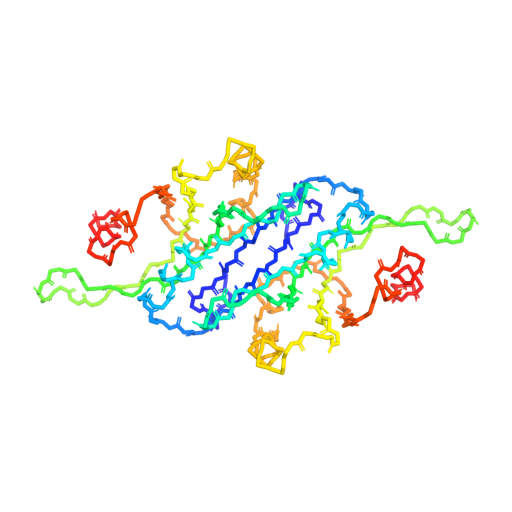 B 1 5 ? 6.367 11.656 -4.836 1 82.56 5 TYR B O 1
ATOM 990 N N . LYS B 1 6 ? 4.156 11.773 -5.445 1 89.88 6 LYS B N 1
ATOM 991 C CA . LYS B 1 6 ? 3.82 12.578 -4.273 1 89.88 6 LYS B CA 1
ATOM 992 C C . LYS B 1 6 ? 3.562 11.688 -3.059 1 89.88 6 LYS B C 1
ATOM 994 O O . LYS B 1 6 ? 3.871 12.07 -1.929 1 89.88 6 LYS B O 1
ATOM 999 N N . SER B 1 7 ? 3.049 10.438 -3.303 1 93.12 7 SER B N 1
ATOM 1000 C CA . SER B 1 7 ? 2.77 9.562 -2.172 1 93.12 7 SER B CA 1
ATOM 1001 C C . SER B 1 7 ? 2.838 8.094 -2.58 1 93.12 7 SER B C 1
ATOM 1003 O O . SER B 1 7 ? 2.652 7.762 -3.752 1 93.12 7 SER B O 1
ATOM 1005 N N . ILE B 1 8 ? 3.127 7.238 -1.67 1 92.81 8 ILE B N 1
ATOM 1006 C CA . ILE B 1 8 ? 3.021 5.785 -1.75 1 92.81 8 ILE B CA 1
ATOM 1007 C C . ILE B 1 8 ? 2.225 5.258 -0.558 1 92.81 8 ILE B C 1
ATOM 1009 O O . ILE B 1 8 ? 2.58 5.512 0.595 1 92.81 8 ILE B O 1
ATOM 1013 N N . LEU B 1 9 ? 1.135 4.637 -0.833 1 94.38 9 LEU B N 1
ATOM 1014 C CA . LEU B 1 9 ? 0.296 4.031 0.194 1 94.38 9 LEU B CA 1
ATOM 1015 C C . LEU B 1 9 ? 0.542 2.527 0.275 1 94.38 9 LEU B C 1
ATOM 1017 O O . LEU B 1 9 ? 0.32 1.804 -0.699 1 94.38 9 LEU B O 1
ATOM 1021 N N . VAL B 1 10 ? 1.051 2.086 1.437 1 93.94 10 VAL B N 1
ATOM 1022 C CA . VAL B 1 10 ? 1.451 0.698 1.646 1 93.94 10 VAL B CA 1
ATOM 1023 C C . VAL B 1 10 ? 0.391 -0.027 2.473 1 93.94 10 VAL B C 1
ATOM 1025 O O . VAL B 1 10 ? 0.005 0.441 3.545 1 93.94 10 VAL B O 1
ATOM 1028 N N . GLU B 1 11 ? -0.091 -1.136 1.924 1 93.38 11 GLU B N 1
ATOM 1029 C CA . GLU B 1 11 ? -1.117 -1.904 2.621 1 93.38 11 GLU B CA 1
ATOM 1030 C C . GLU B 1 11 ? -0.498 -2.85 3.646 1 93.38 11 GLU B C 1
ATOM 1032 O O . GLU B 1 11 ? -1.042 -3.033 4.738 1 93.38 11 GLU B O 1
ATOM 1037 N N . GLU B 1 12 ? 0.693 -3.438 3.25 1 90.69 12 GLU B N 1
ATOM 1038 C CA . GLU B 1 12 ? 1.274 -4.422 4.16 1 90.69 12 GLU B CA 1
ATOM 1039 C C . GLU B 1 12 ? 2.752 -4.648 3.855 1 90.69 12 GLU B C 1
ATOM 1041 O O . GLU B 1 12 ? 3.148 -4.711 2.689 1 90.69 12 GLU B O 1
ATOM 1046 N N . ALA B 1 13 ? 3.543 -4.723 4.895 1 89.69 13 ALA B N 1
ATOM 1047 C CA . ALA B 1 13 ? 4.879 -5.312 4.867 1 89.69 13 ALA B CA 1
ATOM 1048 C C . ALA B 1 13 ? 4.953 -6.555 5.75 1 89.69 13 ALA B C 1
ATOM 1050 O O . ALA B 1 13 ? 4.504 -6.531 6.898 1 89.69 13 ALA B O 1
ATOM 1051 N N . SER B 1 14 ? 5.461 -7.582 5.156 1 90.69 14 SER B N 1
ATOM 1052 C CA . SER B 1 14 ? 5.375 -8.852 5.875 1 90.69 14 SER B CA 1
ATOM 1053 C C . SER B 1 14 ? 6.699 -9.602 5.824 1 90.69 14 SER B C 1
ATOM 1055 O O . SER B 1 14 ? 7.395 -9.586 4.805 1 90.69 14 SER B O 1
ATOM 1057 N N . LYS B 1 15 ? 6.98 -10.344 6.934 1 89.31 15 LYS B N 1
ATOM 1058 C CA . LYS B 1 15 ? 8.133 -11.234 6.984 1 89.31 15 LYS B CA 1
ATOM 1059 C C . LYS B 1 15 ? 7.734 -12.664 6.621 1 89.31 15 LYS B C 1
ATOM 1061 O O . LYS B 1 15 ? 8.586 -13.547 6.539 1 89.31 15 LYS B O 1
ATOM 1066 N N . ASP B 1 16 ? 6.441 -12.82 6.438 1 92 16 ASP B N 1
ATOM 1067 C CA . ASP B 1 16 ? 5.922 -14.148 6.125 1 92 16 ASP B CA 1
ATOM 1068 C C . ASP B 1 16 ? 6.371 -14.602 4.734 1 92 16 ASP B C 1
ATOM 1070 O O . ASP B 1 16 ? 6.148 -13.898 3.748 1 92 16 ASP B O 1
ATOM 1074 N N . ASP B 1 17 ? 7.008 -15.805 4.633 1 93.25 17 ASP B N 1
ATOM 1075 C CA . ASP B 1 17 ? 7.551 -16.281 3.365 1 93.25 17 ASP B CA 1
ATOM 1076 C C . ASP B 1 17 ? 6.637 -17.328 2.738 1 93.25 17 ASP B C 1
ATOM 1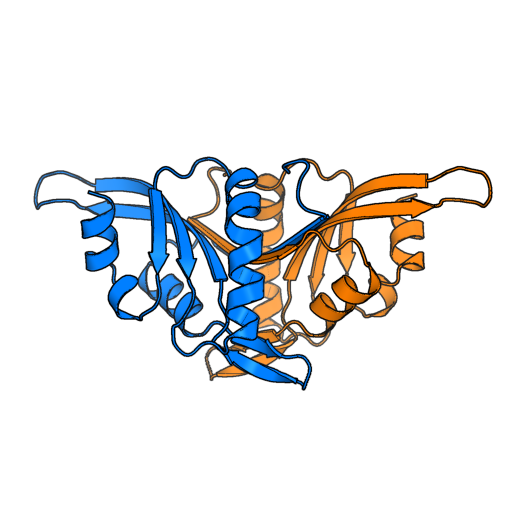078 O O . ASP B 1 17 ? 7.035 -18.031 1.8 1 93.25 17 ASP B O 1
ATOM 1082 N N . ASN B 1 18 ? 5.449 -17.469 3.324 1 95.5 18 ASN B N 1
ATOM 1083 C CA . ASN B 1 18 ? 4.477 -18.406 2.762 1 95.5 18 ASN B CA 1
ATOM 1084 C C . ASN B 1 18 ? 3.797 -17.828 1.523 1 95.5 18 ASN B C 1
ATOM 1086 O O . ASN B 1 18 ? 2.914 -16.984 1.635 1 95.5 18 ASN B O 1
ATOM 1090 N N . TRP B 1 19 ? 4.129 -18.406 0.364 1 96.75 19 TRP B N 1
ATOM 1091 C CA . TRP B 1 19 ? 3.625 -17.891 -0.904 1 96.75 19 TRP B CA 1
ATOM 1092 C C . TRP B 1 19 ? 2.105 -18 -0.968 1 96.75 19 TRP B C 1
ATOM 1094 O O . TRP B 1 19 ? 1.437 -17.094 -1.49 1 96.75 19 TRP B O 1
ATOM 1104 N N . ASP B 1 20 ? 1.521 -19.094 -0.486 1 96.94 20 ASP B N 1
ATOM 1105 C CA . ASP B 1 20 ? 0.077 -19.297 -0.551 1 96.94 20 ASP B CA 1
ATOM 1106 C C . ASP B 1 20 ? -0.666 -18.188 0.205 1 96.94 20 ASP B C 1
ATOM 1108 O O . ASP B 1 20 ? -1.711 -17.719 -0.246 1 96.94 20 ASP B O 1
ATOM 1112 N N . TYR B 1 21 ? -0.145 -17.828 1.341 1 94.81 21 TYR B N 1
ATOM 1113 C CA . TYR B 1 21 ? -0.752 -16.75 2.109 1 94.81 21 TYR B CA 1
ATOM 1114 C C . TYR B 1 21 ? -0.667 -15.422 1.354 1 94.81 21 TYR B C 1
ATOM 1116 O O . TYR B 1 21 ? -1.641 -14.664 1.3 1 94.81 21 TYR B O 1
ATOM 1124 N N . PHE B 1 22 ? 0.415 -15.203 0.783 1 96.31 22 PHE B N 1
ATOM 1125 C CA . PHE B 1 22 ? 0.595 -13.977 0.006 1 96.31 22 PHE B CA 1
ATOM 1126 C C . PHE B 1 22 ? -0.364 -13.945 -1.178 1 96.31 22 PHE B C 1
ATOM 1128 O O . PHE B 1 22 ? -1.003 -12.922 -1.437 1 96.31 22 PHE B O 1
ATOM 1135 N N . ARG B 1 23 ? -0.412 -15.039 -1.843 1 97.25 23 ARG B N 1
ATOM 1136 C CA . ARG B 1 23 ? -1.312 -15.148 -2.986 1 97.25 23 ARG B CA 1
ATOM 1137 C C . ARG B 1 23 ? -2.75 -14.828 -2.582 1 97.25 23 ARG B C 1
ATOM 1139 O O . ARG B 1 23 ? -3.469 -14.148 -3.312 1 97.25 23 ARG B O 1
ATOM 1146 N N . GLU B 1 24 ? -3.168 -15.391 -1.507 1 95.69 24 GLU B N 1
ATOM 1147 C CA . GLU B 1 24 ? -4.523 -15.133 -1.021 1 95.69 24 GLU B CA 1
ATOM 1148 C C . GLU B 1 24 ? -4.754 -13.648 -0.782 1 95.69 24 GLU B C 1
ATOM 1150 O O . GLU B 1 24 ? -5.855 -13.141 -1.015 1 95.69 24 GLU B O 1
ATOM 1155 N N . LYS B 1 25 ? -3.785 -12.969 -0.269 1 93.88 25 LYS B N 1
ATOM 1156 C CA . LYS B 1 25 ? -3.893 -11.531 -0.067 1 93.88 25 LYS B CA 1
ATOM 1157 C C . LYS B 1 25 ? -4.156 -10.805 -1.385 1 93.88 25 LYS B C 1
ATOM 1159 O O . LYS B 1 25 ? -4.984 -9.898 -1.445 1 93.88 25 LYS B O 1
ATOM 1164 N N . LEU B 1 26 ? -3.482 -11.195 -2.441 1 96.62 26 LEU B N 1
ATOM 1165 C CA . LEU B 1 26 ? -3.691 -10.586 -3.75 1 96.62 26 LEU B CA 1
ATOM 1166 C C . LEU B 1 26 ? -5.098 -10.883 -4.266 1 96.62 26 LEU B C 1
ATOM 1168 O O . LEU B 1 26 ? -5.785 -9.977 -4.754 1 96.62 26 LEU B O 1
ATOM 1172 N N . LEU B 1 27 ? -5.523 -12.07 -4.07 1 95.56 27 LEU B N 1
ATOM 1173 C CA . LEU B 1 27 ? -6.816 -12.5 -4.586 1 95.56 27 LEU B CA 1
ATOM 1174 C C . LEU B 1 27 ? -7.957 -11.812 -3.838 1 95.56 27 LEU B C 1
ATOM 1176 O O . LEU B 1 27 ? -9.008 -11.531 -4.422 1 95.56 27 LEU B O 1
ATOM 1180 N N . SER B 1 28 ? -7.703 -11.516 -2.617 1 93.44 28 SER B N 1
ATOM 1181 C CA . SER B 1 28 ? -8.766 -10.969 -1.774 1 93.44 28 SER B CA 1
ATOM 1182 C C . SER B 1 28 ? -8.703 -9.445 -1.73 1 93.44 28 SER B C 1
ATOM 1184 O O . SER B 1 28 ? -9.57 -8.797 -1.141 1 93.44 28 SER B O 1
ATOM 1186 N N . ALA B 1 29 ? -7.723 -8.883 -2.365 1 93.06 29 ALA B N 1
ATOM 1187 C CA . ALA B 1 29 ? -7.543 -7.434 -2.293 1 93.06 29 ALA B CA 1
ATOM 1188 C C . ALA B 1 29 ? -8.734 -6.699 -2.895 1 93.06 29 ALA B C 1
ATOM 1190 O O . ALA B 1 29 ? -9.273 -7.113 -3.928 1 93.06 29 ALA B O 1
ATOM 1191 N N . ARG B 1 30 ? -9.125 -5.648 -2.172 1 90.75 30 ARG B N 1
ATOM 1192 C CA . ARG B 1 30 ? -10.266 -4.848 -2.613 1 90.75 30 ARG B CA 1
ATOM 1193 C C . ARG B 1 30 ? -9.898 -3.369 -2.674 1 90.75 30 ARG B C 1
ATOM 1195 O O . ARG B 1 30 ? -9.008 -2.914 -1.961 1 90.75 30 ARG B O 1
ATOM 1202 N N . SER B 1 31 ? -10.477 -2.678 -3.541 1 87.81 31 SER B N 1
ATOM 1203 C CA . SER B 1 31 ? -10.414 -1.223 -3.625 1 87.81 31 SER B CA 1
ATOM 1204 C C . SER B 1 31 ? -11.789 -0.596 -3.418 1 87.81 31 SER B C 1
ATOM 1206 O O . SER B 1 31 ? -12.797 -1.129 -3.887 1 87.81 31 SER B O 1
ATOM 1208 N N . VAL B 1 32 ? -11.773 0.421 -2.666 1 82 32 VAL B N 1
ATOM 1209 C CA . VAL B 1 32 ? -13.016 1.15 -2.443 1 82 32 VAL B CA 1
ATOM 1210 C C . VAL B 1 32 ? -13.25 2.137 -3.584 1 82 32 VAL B C 1
ATOM 1212 O O . VAL B 1 32 ? -12.375 2.943 -3.904 1 82 32 VAL B O 1
ATOM 1215 N N . GLN B 1 33 ? -14.445 2.123 -4.191 1 79.5 33 GLN B N 1
ATOM 1216 C CA . GLN B 1 33 ? -14.82 3.043 -5.262 1 79.5 33 GLN B CA 1
ATOM 1217 C C . GLN B 1 33 ? -15.453 4.309 -4.699 1 79.5 33 GLN B C 1
ATOM 1219 O O . GLN B 1 33 ? -15.773 4.375 -3.508 1 79.5 33 GLN B O 1
ATOM 1224 N N . LYS B 1 34 ? -15.594 5.32 -5.551 1 75.5 34 LYS B N 1
ATOM 1225 C CA . LYS B 1 34 ? -16.125 6.621 -5.152 1 75.5 34 LYS B CA 1
ATOM 1226 C C . LYS B 1 34 ? -17.516 6.484 -4.551 1 75.5 34 LYS B C 1
ATOM 1228 O O . LYS B 1 34 ? -17.875 7.211 -3.619 1 75.5 34 LYS B O 1
ATOM 1233 N N . ASP B 1 35 ? -18.266 5.613 -5.016 1 80.81 35 ASP B N 1
ATOM 1234 C CA . ASP B 1 35 ? -19.625 5.422 -4.527 1 80.81 35 ASP B CA 1
ATOM 1235 C C . ASP B 1 35 ? -19.641 4.52 -3.295 1 80.81 35 ASP B C 1
ATOM 1237 O O . ASP B 1 35 ? -20.719 4.145 -2.812 1 80.81 35 ASP B O 1
ATOM 1241 N N . GLY B 1 36 ? -18.531 4.051 -2.828 1 77.44 36 GLY B N 1
ATOM 1242 C CA . GLY B 1 36 ? -18.438 3.264 -1.609 1 77.44 36 GLY B CA 1
ATOM 1243 C C . GLY B 1 36 ? -18.438 1.768 -1.861 1 77.44 36 GLY B C 1
ATOM 1244 O O . GLY B 1 36 ? -18.297 0.975 -0.928 1 77.44 36 GLY B O 1
ATOM 1245 N N . GLN B 1 37 ? -18.703 1.427 -3.131 1 81.5 37 GLN B N 1
ATOM 1246 C CA . GLN B 1 37 ? -18.719 0.007 -3.465 1 81.5 37 GLN B CA 1
ATOM 1247 C C . GLN B 1 37 ? -17.312 -0.583 -3.457 1 81.5 37 GLN B C 1
ATOM 1249 O O . GLN B 1 37 ? -16.359 0.076 -3.875 1 81.5 37 GLN B O 1
ATOM 1254 N N . MET B 1 38 ? -17.25 -1.852 -2.971 1 84 38 MET B N 1
ATOM 1255 C CA . MET B 1 38 ? -15.969 -2.568 -2.969 1 84 38 MET B CA 1
ATOM 1256 C C . MET B 1 38 ? -15.859 -3.486 -4.18 1 84 38 MET B C 1
ATOM 1258 O O . MET B 1 38 ? -16.812 -4.199 -4.512 1 84 38 MET B O 1
ATOM 1262 N N . VAL B 1 39 ? -14.758 -3.316 -4.859 1 88 39 VAL B N 1
ATOM 1263 C CA . VAL B 1 39 ? -14.477 -4.188 -5.996 1 88 39 VAL B CA 1
ATOM 1264 C C . VAL B 1 39 ? -13.086 -4.809 -5.836 1 88 39 VAL B C 1
ATOM 1266 O O . VAL B 1 39 ? -12.297 -4.367 -5 1 88 39 VAL B O 1
ATOM 1269 N N . LYS B 1 40 ? -12.867 -5.855 -6.633 1 91.31 40 LYS B N 1
ATOM 1270 C CA . LYS B 1 40 ? -11.5 -6.363 -6.656 1 91.31 40 LYS B CA 1
ATOM 1271 C C . LYS B 1 40 ? -10.508 -5.254 -6.992 1 91.31 40 LYS B C 1
ATOM 1273 O O . LYS B 1 40 ? -10.766 -4.43 -7.875 1 91.31 40 LYS B O 1
ATOM 1278 N N . GLY B 1 41 ? -9.469 -5.238 -6.242 1 91.38 41 GLY B N 1
ATOM 1279 C CA . GLY B 1 41 ? -8.547 -4.117 -6.363 1 91.38 41 GLY B CA 1
ATOM 1280 C C . GLY B 1 41 ? -7.172 -4.527 -6.848 1 91.38 41 GLY B C 1
ATOM 1281 O O . GLY B 1 41 ? -6.617 -5.523 -6.383 1 91.38 41 GLY B O 1
ATOM 1282 N N . PRO B 1 42 ? -6.672 -3.814 -7.812 1 95.31 42 PRO B N 1
ATOM 1283 C CA . PRO B 1 42 ? -5.277 -4.047 -8.188 1 95.31 42 PRO B CA 1
ATOM 1284 C C . PRO B 1 42 ? -4.301 -3.713 -7.062 1 95.31 42 PRO B C 1
ATOM 1286 O O . PRO B 1 42 ? -4.609 -2.893 -6.195 1 95.31 42 PRO B O 1
ATOM 1289 N N . ARG B 1 43 ? -3.203 -4.453 -7.02 1 96.25 43 ARG B N 1
ATOM 1290 C CA . ARG B 1 43 ? -2.104 -4.176 -6.098 1 96.25 43 ARG B CA 1
ATOM 1291 C C . ARG B 1 43 ? -0.755 -4.348 -6.789 1 96.25 43 ARG B C 1
ATOM 1293 O O . ARG B 1 43 ? -0.632 -5.125 -7.738 1 96.25 43 ARG B O 1
ATOM 1300 N N . TYR B 1 44 ? 0.185 -3.564 -6.34 1 95.94 44 TYR B N 1
ATOM 1301 C CA . TYR B 1 44 ? 1.587 -3.852 -6.621 1 95.94 44 TYR B CA 1
ATOM 1302 C C . TYR B 1 44 ? 2.258 -4.516 -5.422 1 95.94 44 TYR B C 1
ATOM 1304 O O . TYR B 1 44 ? 1.875 -4.27 -4.277 1 95.94 44 TYR B O 1
ATOM 1312 N N . ALA B 1 45 ? 3.256 -5.348 -5.773 1 95.94 45 ALA B N 1
ATOM 1313 C CA . ALA B 1 45 ? 4.016 -5.934 -4.672 1 95.94 45 ALA B CA 1
ATOM 1314 C C . ALA B 1 45 ? 5.465 -6.191 -5.078 1 95.94 45 ALA B C 1
ATOM 1316 O O . ALA B 1 45 ? 5.75 -6.438 -6.254 1 95.94 45 ALA B O 1
ATOM 1317 N N . VAL B 1 46 ? 6.332 -6.043 -4.16 1 94.38 46 VAL B N 1
ATOM 1318 C CA . VAL B 1 46 ? 7.664 -6.637 -4.219 1 94.38 46 VAL B CA 1
ATOM 1319 C C . VAL B 1 46 ? 7.734 -7.844 -3.287 1 94.38 46 VAL B C 1
ATOM 1321 O O . VAL B 1 46 ? 7.242 -7.793 -2.158 1 94.38 46 VAL B O 1
ATOM 1324 N N . TYR B 1 47 ? 8.281 -8.93 -3.805 1 96.25 47 TYR B N 1
ATOM 1325 C CA . TYR B 1 47 ? 8.297 -10.18 -3.057 1 96.25 47 TYR B CA 1
ATOM 1326 C C . TYR B 1 47 ? 9.641 -10.891 -3.205 1 96.25 47 TYR B C 1
ATOM 1328 O O . TYR B 1 47 ? 10.125 -11.07 -4.32 1 96.25 47 TYR B O 1
ATOM 1336 N N . ASP B 1 48 ? 10.312 -11.211 -2.061 1 95.25 48 ASP B N 1
ATOM 1337 C CA . ASP B 1 48 ? 11.508 -12.047 -2.039 1 95.25 48 ASP B CA 1
ATOM 1338 C C . ASP B 1 48 ? 11.156 -13.523 -2.197 1 95.25 48 ASP B C 1
ATOM 1340 O O . ASP B 1 48 ? 10.859 -14.203 -1.214 1 95.25 48 ASP B O 1
ATOM 1344 N N . PHE B 1 49 ? 11.188 -13.969 -3.457 1 95.56 49 PHE B N 1
ATOM 1345 C CA . PHE B 1 49 ? 10.656 -15.266 -3.85 1 95.56 49 PHE B CA 1
ATOM 1346 C C . PHE B 1 49 ? 11.727 -16.344 -3.732 1 95.56 49 PHE B C 1
ATOM 1348 O O . PHE B 1 49 ? 12.773 -16.266 -4.383 1 95.56 49 PHE B O 1
ATOM 1355 N N . HIS B 1 50 ? 11.516 -17.312 -2.834 1 93.62 50 HIS B N 1
ATOM 1356 C CA . HIS B 1 50 ? 12.359 -18.484 -2.637 1 93.62 50 HIS B CA 1
ATOM 1357 C C . HIS B 1 50 ? 11.805 -19.703 -3.363 1 93.62 50 HIS B C 1
ATOM 1359 O O . HIS B 1 50 ? 10.656 -20.094 -3.129 1 93.62 50 HIS B O 1
ATOM 1365 N N . PHE B 1 51 ? 12.617 -20.156 -4.355 1 94 51 PHE B N 1
ATOM 1366 C CA . PHE B 1 51 ? 12.078 -21.25 -5.152 1 94 51 PHE B CA 1
ATOM 1367 C C . PHE B 1 51 ? 13.172 -22.266 -5.488 1 94 51 PHE B C 1
ATOM 1369 O O . PHE B 1 51 ? 14.352 -22 -5.27 1 94 51 PHE B O 1
ATOM 1376 N N . GLN B 1 52 ? 12.633 -23.453 -5.77 1 89.44 52 GLN B N 1
ATOM 1377 C CA . GLN B 1 52 ? 13.516 -24.531 -6.227 1 89.44 52 GLN B CA 1
ATOM 1378 C C . GLN B 1 52 ? 13.328 -24.781 -7.719 1 89.44 52 GLN B C 1
ATOM 1380 O O . GLN B 1 52 ? 12.203 -24.844 -8.211 1 89.44 52 GLN B O 1
ATOM 1385 N N . LEU B 1 53 ? 14.422 -24.734 -8.453 1 83.25 53 LEU B N 1
ATOM 1386 C CA . LEU B 1 53 ? 14.32 -25.078 -9.867 1 83.25 53 LEU B CA 1
ATOM 1387 C C . LEU B 1 53 ? 14.102 -26.578 -10.047 1 83.25 53 LEU B C 1
ATOM 1389 O O . LEU B 1 53 ? 13.586 -27.234 -9.148 1 83.25 53 LEU B O 1
ATOM 1393 N N . ALA B 1 54 ? 14.781 -27.281 -10.891 1 74.75 54 ALA B N 1
ATOM 1394 C CA . ALA B 1 54 ? 14.664 -28.719 -11.102 1 74.75 54 ALA B CA 1
ATOM 1395 C C . ALA B 1 54 ? 15.289 -29.5 -9.953 1 74.75 54 ALA B C 1
ATOM 1397 O O . ALA B 1 54 ? 16.125 -28.969 -9.211 1 74.75 54 ALA B O 1
ATOM 1398 N N . ALA B 1 55 ? 14.578 -30.594 -9.742 1 72.5 55 ALA B N 1
ATOM 1399 C CA . ALA B 1 55 ? 15.094 -31.469 -8.703 1 72.5 55 ALA B CA 1
ATOM 1400 C C . ALA B 1 55 ? 16.625 -31.578 -8.773 1 72.5 55 ALA B C 1
ATOM 1402 O O . ALA B 1 55 ? 17.188 -31.828 -9.836 1 72.5 55 ALA B O 1
ATOM 1403 N N . GLY B 1 56 ? 17.234 -31.188 -7.688 1 77.38 56 GLY B N 1
ATOM 1404 C CA . GLY B 1 56 ? 18.688 -31.328 -7.586 1 77.38 56 GLY B CA 1
ATOM 1405 C C . GLY B 1 56 ? 19.422 -30.031 -7.855 1 77.38 56 GLY B C 1
ATOM 1406 O O . GLY B 1 56 ? 20.625 -29.938 -7.617 1 77.38 56 GLY B O 1
ATOM 1407 N N . GLU B 1 57 ? 18.781 -29.016 -8.414 1 79.06 57 GLU B N 1
ATOM 1408 C CA . GLU B 1 57 ? 19.484 -27.797 -8.812 1 79.06 57 GLU B CA 1
ATOM 1409 C C . GLU B 1 57 ? 19.516 -26.797 -7.672 1 79.06 57 GLU B C 1
ATOM 1411 O O . GLU B 1 57 ? 20.156 -25.734 -7.793 1 79.06 57 GLU B O 1
ATOM 1416 N N . GLY B 1 58 ? 19.094 -27.031 -6.488 1 85.94 58 GLY B N 1
ATOM 1417 C CA . GLY B 1 58 ? 19.203 -26.172 -5.32 1 85.94 58 GLY B CA 1
ATOM 1418 C C . GLY B 1 58 ? 18.156 -25.078 -5.285 1 85.94 58 GLY B C 1
ATOM 1419 O O . GLY B 1 58 ? 17.344 -24.969 -6.199 1 85.94 58 GLY B O 1
ATOM 1420 N N . HIS B 1 59 ? 18.094 -24.391 -4.195 1 91.81 59 HIS B N 1
ATOM 1421 C CA . HIS B 1 59 ? 17.188 -23.281 -3.951 1 91.81 59 HIS B CA 1
ATOM 1422 C C . HIS B 1 59 ? 17.781 -21.969 -4.457 1 91.81 59 HIS B C 1
ATOM 1424 O O . HIS B 1 59 ? 19 -21.797 -4.457 1 91.81 59 HIS B O 1
ATOM 1430 N N . ARG B 1 60 ? 16.891 -21.203 -5.051 1 92.75 60 ARG B N 1
ATOM 1431 C CA . ARG B 1 60 ? 17.25 -19.859 -5.508 1 92.75 60 ARG B CA 1
ATOM 1432 C C . ARG B 1 60 ? 16.344 -18.812 -4.879 1 92.75 60 ARG B C 1
ATOM 1434 O O . ARG B 1 60 ? 15.227 -19.109 -4.457 1 92.75 60 ARG B O 1
ATOM 1441 N N . ASP B 1 61 ? 16.875 -17.609 -4.711 1 93.19 61 ASP B N 1
ATOM 1442 C CA . ASP B 1 61 ? 16.109 -16.453 -4.242 1 93.19 61 ASP B CA 1
ATOM 1443 C C . ASP B 1 61 ? 16.156 -15.312 -5.262 1 93.19 61 ASP B C 1
ATOM 1445 O O . ASP B 1 61 ? 17.219 -14.969 -5.773 1 93.19 61 ASP B O 1
ATOM 1449 N N . LYS B 1 62 ? 15 -14.844 -5.641 1 94.31 62 LYS B N 1
ATOM 1450 C CA . LYS B 1 62 ? 14.891 -13.68 -6.512 1 94.31 62 LYS B CA 1
ATOM 1451 C C . LYS B 1 62 ? 13.852 -12.695 -5.984 1 94.31 62 LYS B C 1
ATOM 1453 O O . LYS B 1 62 ? 12.781 -13.094 -5.523 1 94.31 62 LYS B O 1
ATOM 1458 N N . ILE B 1 63 ? 14.195 -11.414 -5.953 1 94.38 63 ILE B N 1
ATOM 1459 C CA . ILE B 1 63 ? 13.203 -10.391 -5.652 1 94.38 63 ILE B CA 1
ATOM 1460 C C . ILE B 1 63 ? 12.414 -10.055 -6.914 1 94.38 63 ILE B C 1
ATOM 1462 O O . ILE B 1 63 ? 13 -9.75 -7.957 1 94.38 63 ILE B O 1
ATOM 1466 N N . VAL B 1 64 ? 11.086 -10.164 -6.828 1 96.5 64 VAL B N 1
ATOM 1467 C CA . VAL B 1 64 ? 10.234 -9.945 -7.996 1 96.5 64 VAL B CA 1
ATOM 1468 C C . VAL B 1 64 ? 9.281 -8.789 -7.73 1 96.5 64 VAL B C 1
ATOM 1470 O O . VAL B 1 64 ? 8.875 -8.555 -6.59 1 96.5 64 VAL B O 1
ATOM 1473 N N . PHE B 1 65 ? 9.016 -8.047 -8.75 1 96.44 65 PHE B N 1
ATOM 1474 C CA . PHE B 1 65 ? 7.949 -7.059 -8.758 1 96.44 65 PHE B CA 1
ATOM 1475 C C . PHE B 1 65 ? 6.68 -7.633 -9.375 1 96.44 65 PHE B C 1
ATOM 1477 O O . PHE B 1 65 ? 6.707 -8.148 -10.492 1 96.44 65 PHE B O 1
ATOM 1484 N N . LEU B 1 66 ? 5.562 -7.578 -8.664 1 97.38 66 LEU B N 1
ATOM 1485 C CA . LEU B 1 66 ? 4.281 -8.117 -9.109 1 97.38 66 LEU B CA 1
ATOM 1486 C C . LEU B 1 66 ? 3.27 -6.996 -9.336 1 97.38 66 LEU B C 1
ATOM 1488 O O . LEU B 1 66 ? 2.977 -6.227 -8.422 1 97.38 66 LEU B O 1
ATOM 1492 N N . ALA B 1 67 ? 2.803 -6.918 -10.57 1 96.81 67 ALA B N 1
ATOM 1493 C CA . ALA B 1 67 ? 1.658 -6.07 -10.898 1 96.81 67 ALA B CA 1
ATOM 1494 C C . ALA B 1 67 ? 0.378 -6.895 -11 1 96.81 67 ALA B C 1
ATOM 1496 O O . ALA B 1 67 ? 0.095 -7.484 -12.047 1 96.81 67 ALA B O 1
ATOM 1497 N N . TRP B 1 68 ? -0.376 -6.941 -9.891 1 97.25 68 TRP B N 1
ATOM 1498 C CA . TRP B 1 68 ? -1.631 -7.684 -9.82 1 97.25 68 TRP B CA 1
ATOM 1499 C C . TRP B 1 68 ? -2.809 -6.805 -10.227 1 97.25 68 TRP B C 1
ATOM 1501 O O . TRP B 1 68 ? -3.08 -5.785 -9.586 1 97.25 68 TRP B O 1
ATOM 1511 N N . SER B 1 69 ? -3.393 -7.145 -11.281 1 95.81 69 SER B N 1
ATOM 1512 C CA . SER B 1 69 ? -4.559 -6.438 -11.805 1 95.81 69 SER B CA 1
ATOM 1513 C C . SER B 1 69 ? -5.617 -7.414 -12.305 1 95.81 69 SER B C 1
ATOM 1515 O O . SER B 1 69 ? -5.676 -7.727 -13.492 1 95.81 69 SER B O 1
ATOM 1517 N N . PRO B 1 70 ? -6.523 -7.773 -11.344 1 95.56 70 PRO B N 1
ATOM 1518 C CA . PRO B 1 70 ? -7.523 -8.766 -11.734 1 95.56 70 PRO B CA 1
ATOM 1519 C C . PRO B 1 70 ? -8.383 -8.305 -12.914 1 95.56 70 PRO B C 1
ATOM 1521 O O . PRO B 1 70 ? -8.75 -7.133 -12.992 1 95.56 70 PRO B O 1
ATOM 1524 N N . ASP B 1 71 ? -8.711 -9.273 -13.844 1 92 71 ASP B N 1
ATOM 1525 C CA . ASP B 1 71 ? -9.492 -8.969 -15.039 1 92 71 ASP B CA 1
ATOM 1526 C C . ASP B 1 71 ? -10.875 -8.438 -14.672 1 92 71 ASP B C 1
ATOM 1528 O O . ASP B 1 71 ? -11.461 -7.66 -15.422 1 92 71 ASP B O 1
ATOM 1532 N N . ASP B 1 72 ? -11.344 -8.867 -13.555 1 89 72 ASP B N 1
ATOM 1533 C CA . ASP B 1 72 ? -12.703 -8.492 -13.188 1 89 72 ASP B CA 1
ATOM 1534 C C . ASP B 1 72 ? -12.711 -7.238 -12.32 1 89 72 ASP B C 1
ATOM 1536 O O . ASP B 1 72 ? -13.727 -6.902 -11.711 1 89 72 ASP B O 1
ATOM 1540 N N . SER B 1 73 ? -11.477 -6.715 -12.281 1 84.31 73 SER B N 1
ATOM 1541 C CA . SER B 1 73 ? -11.453 -5.402 -11.641 1 84.31 73 SER B CA 1
ATOM 1542 C C . SER B 1 73 ? -12.125 -4.348 -12.516 1 84.31 73 SER B C 1
ATOM 1544 O O . SER B 1 73 ? -12.18 -4.492 -13.734 1 84.31 73 SER B O 1
ATOM 1546 N N . GLY B 1 74 ? -13.062 -3.467 -12.133 1 81.88 74 GLY B N 1
ATOM 1547 C CA . GLY B 1 74 ? -13.641 -2.381 -12.906 1 81.88 74 GLY B CA 1
ATOM 1548 C C . GLY B 1 74 ? -12.609 -1.594 -13.695 1 81.88 74 GLY B C 1
ATOM 1549 O O . GLY B 1 74 ? -11.414 -1.624 -13.367 1 81.88 74 GLY B O 1
ATOM 1550 N N . VAL B 1 75 ? -12.836 -1.041 -14.906 1 80.81 75 VAL B N 1
ATOM 1551 C CA . VAL B 1 75 ? -11.945 -0.338 -15.828 1 80.81 75 VAL B CA 1
ATOM 1552 C C . VAL B 1 75 ? -11.273 0.827 -15.109 1 80.81 75 VAL B C 1
ATOM 1554 O O . VAL B 1 75 ? -10.062 1.021 -15.227 1 80.81 75 VAL B O 1
ATOM 1557 N N . LYS B 1 76 ? -11.914 1.454 -14.297 1 78.5 76 LYS B N 1
ATOM 1558 C CA . LYS B 1 76 ? -11.383 2.666 -13.672 1 78.5 76 LYS B CA 1
ATOM 1559 C C . LYS B 1 76 ? -10.25 2.342 -12.711 1 78.5 76 LYS B C 1
ATOM 1561 O O . LYS B 1 76 ? -9.156 2.895 -12.82 1 78.5 76 LYS B O 1
ATOM 1566 N N . PRO B 1 77 ? -10.453 1.429 -11.82 1 80.94 77 PRO B N 1
ATOM 1567 C CA . PRO B 1 77 ? -9.352 1.074 -10.922 1 80.94 77 PRO B CA 1
ATOM 1568 C C . PRO B 1 77 ? -8.109 0.586 -11.672 1 80.94 77 PRO B C 1
ATOM 1570 O O . PRO B 1 77 ? -6.984 0.887 -11.273 1 80.94 77 PRO B O 1
ATOM 1573 N N . LYS B 1 78 ? -8.328 -0.048 -12.766 1 86.62 78 LYS B N 1
ATOM 1574 C CA . LYS B 1 78 ? -7.203 -0.571 -13.531 1 86.62 78 LYS B CA 1
ATOM 1575 C C . LYS B 1 78 ? -6.438 0.555 -14.227 1 86.62 78 LYS B C 1
ATOM 1577 O O . LYS B 1 78 ? -5.207 0.526 -14.289 1 86.62 78 LYS B O 1
ATOM 1582 N N . MET B 1 79 ? -7.172 1.512 -14.617 1 84.81 79 MET B N 1
ATOM 1583 C CA . MET B 1 79 ? -6.539 2.633 -15.305 1 84.81 79 MET B CA 1
ATOM 1584 C C . MET B 1 79 ? -5.648 3.424 -14.359 1 84.81 79 MET B C 1
ATOM 1586 O O . MET B 1 79 ? -4.508 3.746 -14.695 1 84.81 79 MET B O 1
ATOM 1590 N N . VAL B 1 80 ? -6.117 3.746 -13.273 1 77.94 80 VAL B N 1
ATOM 1591 C CA . VAL B 1 80 ? -5.371 4.5 -12.273 1 77.94 80 VAL B CA 1
ATOM 1592 C C . VAL B 1 80 ? -4.117 3.725 -11.867 1 77.94 80 VAL B C 1
ATOM 1594 O O . VAL B 1 80 ? -3.037 4.301 -11.75 1 77.94 80 VAL B O 1
ATOM 1597 N N . TYR B 1 81 ? -4.266 2.426 -11.672 1 87.94 81 TYR B N 1
ATOM 1598 C CA . TYR B 1 81 ? -3.166 1.55 -11.289 1 87.94 81 TYR B CA 1
ATOM 1599 C C . TYR B 1 81 ? -2.121 1.47 -12.398 1 87.94 81 TYR B C 1
ATOM 1601 O O . TYR B 1 81 ? -0.924 1.617 -12.141 1 87.94 81 TYR B O 1
ATOM 1609 N N . ALA B 1 82 ? -2.539 1.368 -13.602 1 86.81 82 ALA B N 1
ATOM 1610 C CA . ALA B 1 82 ? -1.631 1.225 -14.734 1 86.81 82 ALA B CA 1
ATOM 1611 C C . ALA B 1 82 ? -0.788 2.482 -14.93 1 86.81 82 ALA B C 1
ATOM 1613 O O . ALA B 1 82 ? 0.401 2.396 -15.25 1 86.81 82 ALA B O 1
ATOM 1614 N N . SER B 1 83 ? -1.313 3.584 -14.711 1 84.25 83 SER B N 1
ATOM 1615 C CA . SER B 1 83 ? -0.64 4.852 -14.961 1 84.25 83 SER B CA 1
ATOM 1616 C C . SER B 1 83 ? 0.478 5.094 -13.953 1 84.25 83 SER B C 1
ATOM 1618 O O . SER B 1 83 ? 1.413 5.852 -14.219 1 84.25 83 SER B O 1
ATOM 1620 N N . SER B 1 84 ? 0.434 4.453 -12.836 1 85.12 84 SER B N 1
ATOM 1621 C CA . SER B 1 84 ? 1.414 4.691 -11.781 1 85.12 84 SER B CA 1
ATOM 1622 C C . SER B 1 84 ? 2.488 3.609 -11.773 1 85.12 84 SER B C 1
ATOM 1624 O O . SER B 1 84 ? 3.48 3.719 -11.047 1 85.12 84 SER B O 1
ATOM 1626 N N . LYS B 1 85 ? 2.328 2.59 -12.555 1 88.5 85 LYS B N 1
ATOM 1627 C CA . LYS B 1 85 ? 3.186 1.409 -12.508 1 88.5 85 LYS B CA 1
ATOM 1628 C C . LYS B 1 85 ? 4.645 1.78 -12.75 1 88.5 85 LYS B C 1
ATOM 1630 O O . LYS B 1 85 ? 5.516 1.457 -11.938 1 88.5 85 LYS B O 1
ATOM 1635 N N . ASP B 1 86 ? 4.914 2.457 -13.82 1 85.31 86 ASP B N 1
ATOM 1636 C CA . ASP B 1 86 ? 6.285 2.742 -14.227 1 85.31 86 ASP B CA 1
ATOM 1637 C C . ASP B 1 86 ? 7 3.611 -13.195 1 85.31 86 ASP B C 1
ATOM 1639 O O . ASP B 1 86 ? 8.156 3.363 -12.867 1 85.31 86 ASP B O 1
ATOM 1643 N N . SER B 1 87 ? 6.332 4.582 -12.727 1 79.75 87 SER B N 1
ATOM 1644 C CA . SER B 1 87 ? 6.941 5.469 -11.734 1 79.75 87 SER B CA 1
ATOM 1645 C C . SER B 1 87 ? 7.203 4.734 -10.422 1 79.75 87 SER B C 1
ATOM 1647 O O . SER B 1 87 ? 8.227 4.965 -9.773 1 79.75 87 SER B O 1
ATOM 1649 N N . LEU B 1 88 ? 6.312 3.826 -10.07 1 86.19 88 LEU B N 1
ATOM 1650 C CA . LEU B 1 88 ? 6.5 3.045 -8.852 1 86.19 88 LEU B CA 1
ATOM 1651 C C . LEU B 1 88 ? 7.691 2.104 -8.992 1 86.19 88 LEU B C 1
ATOM 1653 O O . LEU B 1 88 ? 8.508 1.988 -8.07 1 86.19 88 LEU B O 1
ATOM 1657 N N . LYS B 1 89 ? 7.805 1.516 -10.109 1 86.5 89 LYS B N 1
ATOM 1658 C CA . LYS B 1 89 ? 8.93 0.616 -10.359 1 86.5 89 LYS B CA 1
ATOM 1659 C C . LYS B 1 89 ? 10.258 1.337 -10.188 1 86.5 89 LYS B C 1
ATOM 1661 O O . LYS B 1 89 ? 11.219 0.759 -9.672 1 86.5 89 LYS B O 1
ATOM 1666 N N . LYS B 1 90 ? 10.25 2.531 -10.516 1 80.94 90 LYS B N 1
ATOM 1667 C CA . LYS B 1 90 ? 11.484 3.309 -10.422 1 80.94 90 LYS B CA 1
ATOM 1668 C C . LYS B 1 90 ? 11.828 3.625 -8.977 1 80.94 90 LYS B C 1
ATOM 1670 O O . LYS B 1 90 ? 13 3.793 -8.633 1 80.94 90 LYS B O 1
ATOM 1675 N N . SER B 1 91 ? 10.789 3.666 -8.141 1 76.06 91 SER B N 1
ATOM 1676 C CA . SER B 1 91 ? 10.992 4.02 -6.742 1 76.06 91 SER B CA 1
ATOM 1677 C C . SER B 1 91 ? 11.375 2.803 -5.91 1 76.06 91 SER B C 1
ATOM 1679 O O . SER B 1 91 ? 11.875 2.939 -4.793 1 76.06 91 SER B O 1
ATOM 1681 N N . LEU B 1 92 ? 11.047 1.688 -6.449 1 78.81 92 LEU B N 1
ATOM 1682 C CA . LEU B 1 92 ? 11.367 0.438 -5.77 1 78.81 92 LEU B CA 1
ATOM 1683 C C . LEU B 1 92 ? 12.617 -0.205 -6.367 1 78.81 92 LEU B C 1
ATOM 1685 O O . LEU B 1 92 ? 12.844 -0.126 -7.578 1 78.81 92 LEU B O 1
ATOM 1689 N N . ASP B 1 93 ? 13.555 -0.608 -5.547 1 78.56 93 ASP B N 1
ATOM 1690 C CA . ASP B 1 93 ? 14.812 -1.162 -6.055 1 78.56 93 ASP B CA 1
ATOM 1691 C C . ASP B 1 93 ? 15 -2.605 -5.594 1 78.56 93 ASP B C 1
ATOM 1693 O O . ASP B 1 93 ? 14.234 -3.102 -4.762 1 78.56 93 ASP B O 1
ATOM 1697 N N . GLY B 1 94 ? 15.867 -3.246 -6.398 1 84.44 94 GLY B N 1
ATOM 1698 C CA . GLY B 1 94 ? 16.359 -4.52 -5.902 1 84.44 94 GLY B CA 1
ATOM 1699 C C . GLY B 1 94 ? 15.695 -5.715 -6.551 1 84.44 94 GLY B C 1
ATOM 1700 O O . GLY B 1 94 ? 16.078 -6.859 -6.297 1 84.44 94 GLY B O 1
ATOM 1701 N N . PHE B 1 95 ? 14.578 -5.379 -7.293 1 91.81 95 PHE B N 1
ATOM 1702 C CA . PHE B 1 95 ? 13.93 -6.527 -7.918 1 91.81 95 PHE B CA 1
ATOM 1703 C C . PHE B 1 95 ? 14.562 -6.832 -9.273 1 91.81 95 PHE B C 1
ATOM 1705 O O . PHE B 1 95 ? 15.016 -5.926 -9.977 1 91.81 95 PHE B O 1
ATOM 1712 N N . THR B 1 96 ? 14.562 -8.156 -9.664 1 93.88 96 THR B N 1
ATOM 1713 C CA . THR B 1 96 ? 15.227 -8.609 -10.875 1 93.88 96 THR B CA 1
ATOM 1714 C C . THR B 1 96 ? 14.211 -9.023 -11.938 1 93.88 96 THR B C 1
ATOM 1716 O O . THR B 1 96 ? 14.547 -9.164 -13.109 1 93.88 96 THR B O 1
ATOM 1719 N N . HIS B 1 97 ? 13 -9.289 -11.594 1 96.25 97 HIS B N 1
ATOM 1720 C CA . HIS B 1 97 ? 11.922 -9.688 -12.492 1 96.25 97 HIS B CA 1
ATOM 1721 C C . HIS B 1 97 ? 10.664 -8.867 -12.242 1 96.25 97 HIS B C 1
ATOM 1723 O O . HIS B 1 97 ? 10.406 -8.453 -11.109 1 96.25 97 HIS B O 1
ATOM 1729 N N . ASP B 1 98 ? 9.969 -8.602 -13.336 1 95.56 98 ASP B N 1
ATOM 1730 C CA . ASP B 1 98 ? 8.688 -7.91 -13.234 1 95.56 98 ASP B CA 1
ATOM 1731 C C . ASP B 1 98 ? 7.582 -8.703 -13.922 1 95.56 98 ASP B C 1
ATOM 1733 O O . ASP B 1 98 ? 7.75 -9.172 -15.047 1 95.56 98 ASP B O 1
ATOM 1737 N N . PHE B 1 99 ? 6.492 -8.898 -13.211 1 97.19 99 PHE B N 1
ATOM 1738 C CA . PHE B 1 99 ? 5.383 -9.703 -13.711 1 97.19 99 PHE B CA 1
ATOM 1739 C C . PHE B 1 99 ? 4.105 -8.883 -13.797 1 97.19 99 PHE B C 1
ATOM 1741 O O . PHE B 1 99 ? 3.82 -8.078 -12.906 1 97.19 99 PHE B O 1
ATOM 1748 N N . GLN B 1 100 ? 3.449 -9.023 -14.922 1 96.12 100 GLN B N 1
ATOM 1749 C CA . GLN B 1 100 ? 2.051 -8.625 -15.031 1 96.12 100 GLN B CA 1
ATOM 1750 C C . GLN B 1 100 ? 1.118 -9.82 -14.844 1 96.12 100 GLN B C 1
ATOM 1752 O O . GLN B 1 100 ? 1.236 -10.828 -15.539 1 96.12 100 GLN B O 1
ATOM 1757 N N . LEU B 1 101 ? 0.205 -9.734 -13.844 1 97.19 101 LEU B N 1
ATOM 1758 C CA . LEU B 1 101 ? -0.612 -10.867 -13.406 1 97.19 101 LEU B CA 1
ATOM 1759 C C . LEU B 1 101 ? -2.088 -10.484 -13.367 1 97.19 101 LEU B C 1
ATOM 1761 O O . LEU B 1 101 ? -2.445 -9.438 -12.82 1 97.19 101 LEU B O 1
ATOM 1765 N N . ASN B 1 102 ? -2.988 -11.43 -13.922 1 96.75 102 ASN B N 1
ATOM 1766 C CA . ASN B 1 102 ? -4.363 -10.977 -14.102 1 96.75 102 ASN B CA 1
ATOM 1767 C C . ASN B 1 102 ? -5.363 -12.039 -13.648 1 96.75 102 ASN B C 1
ATOM 1769 O O . ASN B 1 102 ? -6.539 -11.734 -13.43 1 96.75 102 ASN B O 1
ATOM 1773 N N . GLU B 1 103 ? -4.945 -13.266 -13.531 1 9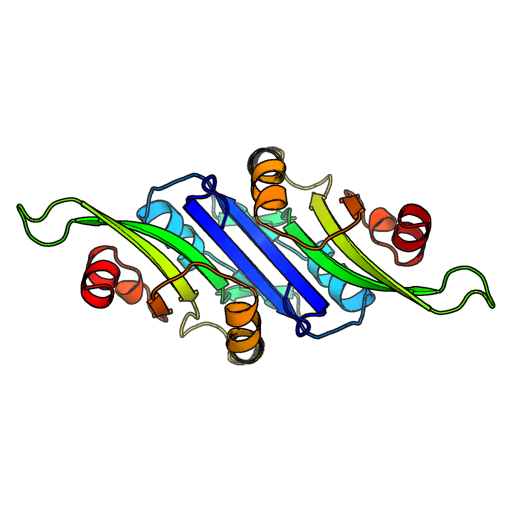7.31 103 GLU B N 1
ATOM 1774 C CA . GLU B 1 103 ? -5.84 -14.352 -13.141 1 97.31 103 GLU B CA 1
ATOM 1775 C C . GLU B 1 103 ? -5.219 -15.211 -12.047 1 97.31 103 GLU B C 1
ATOM 1777 O O . GLU B 1 103 ? -3.994 -15.273 -11.914 1 97.31 103 GLU B O 1
ATOM 1782 N N . PRO B 1 104 ? -6.039 -15.883 -11.25 1 97.31 104 PRO B N 1
ATOM 1783 C CA . PRO B 1 104 ? -5.535 -16.719 -10.156 1 97.31 104 PRO B CA 1
ATOM 1784 C C . PRO B 1 104 ? -4.441 -17.672 -10.609 1 97.31 104 PRO B C 1
ATOM 1786 O O . PRO B 1 104 ? -3.486 -17.922 -9.867 1 97.31 104 PRO B O 1
ATOM 1789 N N . GLU B 1 105 ? -4.496 -18.109 -11.828 1 97.62 105 GLU B N 1
ATOM 1790 C CA . GLU B 1 105 ? -3.516 -19.062 -12.344 1 97.62 105 GLU B CA 1
ATOM 1791 C C . GLU B 1 105 ? -2.141 -18.406 -12.477 1 97.62 105 GLU B C 1
ATOM 1793 O O . GLU B 1 105 ? -1.116 -19.094 -12.352 1 97.62 105 GLU B O 1
ATOM 1798 N N . ASP B 1 106 ? -2.082 -17.109 -12.805 1 97.94 106 ASP B N 1
ATOM 1799 C CA . ASP B 1 106 ? -0.83 -16.391 -12.992 1 97.94 106 ASP B CA 1
ATOM 1800 C C . ASP B 1 106 ? 0.005 -16.391 -11.719 1 97.94 106 ASP B C 1
ATOM 1802 O O . ASP B 1 106 ? 1.232 -16.281 -11.773 1 97.94 106 ASP B O 1
ATOM 1806 N N . ILE B 1 107 ? -0.684 -16.516 -10.555 1 98 107 ILE B N 1
ATOM 1807 C CA . ILE B 1 107 ? 0.05 -16.312 -9.312 1 98 107 ILE B CA 1
ATOM 1808 C C . ILE B 1 107 ? 0.142 -17.641 -8.547 1 98 107 ILE B C 1
ATOM 1810 O O . ILE B 1 107 ? 0.345 -17.641 -7.332 1 98 107 ILE B O 1
ATOM 1814 N N . GLU B 1 108 ? -0.043 -18.719 -9.273 1 97.94 108 GLU B N 1
ATOM 1815 C CA . GLU B 1 108 ? 0.337 -20 -8.719 1 97.94 108 GLU B CA 1
ATOM 1816 C C . GLU B 1 108 ? 1.854 -20.141 -8.602 1 97.94 108 GLU B C 1
ATOM 1818 O O . GLU B 1 108 ? 2.588 -19.656 -9.469 1 97.94 108 GLU B O 1
ATOM 1823 N N . TYR B 1 109 ? 2.289 -20.844 -7.539 1 96.38 109 TYR B N 1
ATOM 1824 C CA . TYR B 1 109 ? 3.717 -21 -7.285 1 96.38 109 TYR B CA 1
ATOM 1825 C C . TYR B 1 109 ? 4.445 -21.469 -8.539 1 96.38 109 TYR B C 1
ATOM 1827 O O . TYR B 1 109 ? 5.406 -20.828 -8.977 1 96.38 109 TYR B O 1
ATOM 1835 N N . ASP B 1 110 ? 3.92 -22.531 -9.141 1 95.44 110 ASP B N 1
ATOM 1836 C CA . ASP B 1 110 ? 4.578 -23.125 -10.305 1 95.44 110 ASP B CA 1
ATOM 1837 C C . ASP B 1 110 ? 4.594 -22.141 -11.484 1 95.44 110 ASP B C 1
ATOM 1839 O O . ASP B 1 110 ? 5.543 -22.141 -12.273 1 95.44 110 ASP B O 1
ATOM 1843 N N . SER B 1 111 ? 3.559 -21.359 -11.664 1 96.69 111 SER B N 1
ATOM 1844 C CA . SER B 1 111 ? 3.488 -20.391 -12.742 1 96.69 111 SER B CA 1
ATOM 1845 C C . SER B 1 111 ? 4.551 -19.312 -12.578 1 96.69 111 SER B C 1
ATOM 1847 O O . SER B 1 111 ? 5.199 -18.906 -13.555 1 96.69 111 SER B O 1
ATOM 1849 N N . ILE B 1 112 ? 4.742 -18.859 -11.32 1 96.81 112 ILE B N 1
ATOM 1850 C CA . ILE B 1 112 ? 5.746 -17.844 -11.039 1 96.81 112 ILE B CA 1
ATOM 1851 C C . ILE B 1 112 ? 7.145 -18.406 -11.281 1 96.81 112 ILE B C 1
ATOM 1853 O O . ILE B 1 112 ? 7.98 -17.766 -11.914 1 96.81 112 ILE B O 1
ATOM 1857 N N . VAL B 1 113 ? 7.434 -19.625 -10.852 1 94.94 113 VAL B N 1
ATOM 1858 C CA . VAL B 1 113 ? 8.742 -20.25 -10.992 1 94.94 113 VAL B CA 1
ATOM 1859 C C . VAL B 1 113 ? 9.086 -20.391 -12.469 1 94.94 113 VAL B C 1
ATOM 1861 O O . VAL B 1 113 ? 10.219 -20.125 -12.875 1 94.94 113 VAL B O 1
ATOM 1864 N N . LYS B 1 114 ? 8.055 -20.828 -13.234 1 93.5 114 LYS B N 1
ATOM 1865 C CA . LYS B 1 114 ? 8.258 -21.016 -14.672 1 93.5 114 LYS B CA 1
ATOM 1866 C C . LYS B 1 114 ? 8.672 -19.719 -15.344 1 93.5 114 LYS B C 1
ATOM 1868 O O . LYS B 1 114 ? 9.492 -19.719 -16.266 1 93.5 114 LYS B O 1
ATOM 1873 N N . ASN B 1 115 ? 8.164 -18.625 -14.859 1 93.69 115 ASN B N 1
ATOM 1874 C CA . ASN B 1 115 ? 8.391 -17.344 -15.516 1 93.69 115 ASN B CA 1
ATOM 1875 C C . ASN B 1 115 ? 9.648 -16.656 -15 1 93.69 115 ASN B C 1
ATOM 1877 O O . ASN B 1 115 ? 10.133 -15.703 -15.602 1 93.69 115 ASN B O 1
ATOM 1881 N N . ILE B 1 116 ? 10.188 -17 -13.812 1 91.38 116 ILE B N 1
ATOM 1882 C CA . ILE B 1 116 ? 11.445 -16.469 -13.297 1 91.38 116 ILE B CA 1
ATOM 1883 C C . ILE B 1 116 ? 12.617 -17.109 -14.031 1 91.38 116 ILE B C 1
ATOM 1885 O O . ILE B 1 116 ? 13.664 -16.484 -14.211 1 91.38 116 ILE B O 1
ATOM 1889 N N . SER B 1 117 ? 12.461 -18.438 -14.266 1 77.75 117 SER B N 1
ATOM 1890 C CA . SER B 1 117 ? 13.523 -19.234 -14.867 1 77.75 117 SER B CA 1
ATOM 1891 C C . SER B 1 117 ? 13.641 -18.984 -16.359 1 77.75 117 SER B C 1
ATOM 1893 O O . SER B 1 117 ? 12.633 -18.906 -17.062 1 77.75 117 SER B O 1
#

Foldseek 3Di:
DPPPDPDDDDDDDDPDQDLVVVLVCQVPDWDQDPVRDIDRAWDKDWHFHWDDDDVPPDIDTFIEIETEAAPRGPPVRVVVSVVCVVVVVVVDDRGDYYDYHHDSVCSDPVNVNVVVD/DPPPDPDDDDDDDDPDQDLVVVLVCQVPDWDQDPVRDIDRAWDKDWHFHWDDDDVPPDIDTFIEIETEAAPRGPPVRVVVSVVCVVVVVVVDDDGDYYDYHYDSVCSDSVNVNVVVD

Organism: NCBI:txid62690

pLDDT: mean 89.07, std 9.13, range [44.78, 98.0]

Solvent-accessible surface area (backbone atoms only — not comparable to full-atom values): 13194 Å² total; per-residue (Å²): 100,50,97,70,54,25,31,38,35,32,62,47,55,36,64,68,79,53,61,69,61,52,42,49,50,58,73,64,30,64,35,75,42,95,86,67,48,75,39,58,23,55,35,38,32,41,36,56,45,76,44,65,66,57,92,89,67,50,77,47,77,46,33,31,33,40,41,38,43,47,74,82,27,59,69,62,67,50,49,62,52,58,72,28,45,68,62,45,54,67,48,51,63,78,55,81,44,78,45,84,36,47,49,79,68,51,64,32,71,69,47,44,52,57,69,74,100,101,51,95,68,54,25,30,38,35,31,60,44,55,35,66,67,77,55,61,69,64,52,42,49,51,59,74,63,29,64,35,76,41,95,88,66,50,76,40,56,23,52,35,37,31,42,36,57,44,75,44,65,64,58,91,89,68,51,78,46,78,47,33,32,34,38,41,39,44,47,73,82,26,58,70,64,64,50,50,60,52,59,73,29,45,67,63,46,53,68,48,50,63,77,55,81,44,79,44,84,36,46,50,79,68,52,65,32,71,69,48,45,53,59,67,74,100

Radius of gyration: 18.14 Å; Cα contacts (8 Å, |Δi|>4): 428; chains: 2; bounding box: 39×67×34 Å

InterPro domains:
  IPR002108 Actin-depolymerising factor homology domain [PF00241] (2-116)
  IPR002108 Actin-depolymerising factor homology domain [PS51263] (1-117)
  IPR002108 Actin-depolymerising factor homology domain [SM00102] (3-117)
  IPR017904 ADF/Cofilin [PTHR11913] (2-114)
  IPR017904 ADF/Cofilin [cd11286] (1-112)
  IPR029006 ADF-H/Gelsolin-like domain superfamily [G3DSA:3.40.20.10] (1-117)